Protein AF-A0A4Q7NUH8-F1 (afdb_monomer_lite)

Sequence (207 aa):
MKVSNQCAELSKSKVTFCPATTHILNVGSNTQNDINLNFFRNIILIFVIICFTNCASRNEYGIVRPNKIRFSNKNCEDEKVFEKIDTSVIYLTEYKWPEKNGIHYNGYKFYSDNKVAFFIDIKIDSGDALNPKKAQMGFYSTCSEINNIQIAYHHVQSGIFKSKKEFEIISDTLIVKTLKSPQASYGIEKYYKRKLTTNELIYKPDW

Foldseek 3Di:
DDDDDDDDDDDDDDDDDDDDDDDDPPPDPPPVVVVVVVVVVVVVVVVVVVVVVPDFDADPLRATDHDPVPDPDDFDPDPVVVVFADQQKKWWDWDDDPPDPDTFIWIWHDDPRQKIWTQDRFDPPPLCSLASSRTFIWGWDDPDPWTKIWTWDQDPVPGIDIWIWTWDDDPQKIWIWTDDDPVDDTDIDITGIDGDDPSSSVHDHPD

Secondary structure (DSSP, 8-state):
------------------------------HHHHHHHHHHHHHHHHHHHHHHTT--EE-TTS-EE--GGG--PPP---THHHHH--TTEEEEEEE--TTSSS-EEEEEEE-STTEEEEEEEE-TTSTTTT-GGGSEEEEEE-SSSS-EEEEEEEETTTEEEEEEEEEEEETTEEEEEEPPBTTB--EEEEEEEEEPPHHHHS-----

Organism: NCBI:txid323412

Structure (mmCIF, N/CA/C/O backbone):
data_AF-A0A4Q7NUH8-F1
#
_entry.id   AF-A0A4Q7NUH8-F1
#
loop_
_atom_site.group_PDB
_atom_site.id
_atom_site.type_symbol
_atom_site.label_atom_id
_atom_site.label_alt_id
_atom_site.label_comp_id
_atom_site.label_asym_id
_atom_site.label_entity_id
_atom_site.label_seq_id
_atom_site.pdbx_PDB_ins_code
_atom_site.Cartn_x
_atom_site.Cartn_y
_atom_site.Cartn_z
_atom_site.occupancy
_atom_site.B_iso_or_equiv
_atom_site.auth_seq_id
_atom_site.auth_comp_id
_atom_site.auth_asym_id
_atom_site.auth_atom_id
_atom_site.pdbx_PDB_model_num
ATOM 1 N N . MET A 1 1 ? 56.912 -51.010 63.871 1.00 42.41 1 MET A N 1
ATOM 2 C CA . MET A 1 1 ? 57.136 -52.383 63.366 1.00 42.41 1 MET A CA 1
ATOM 3 C C . MET A 1 1 ? 58.524 -52.418 62.740 1.00 42.41 1 MET A C 1
ATOM 5 O O . MET A 1 1 ? 58.773 -51.604 61.863 1.00 42.41 1 MET A O 1
ATOM 9 N N . LYS A 1 2 ? 59.455 -53.246 63.237 1.00 34.62 2 LYS A N 1
ATOM 10 C CA . LYS A 1 2 ? 60.775 -53.420 62.599 1.00 34.62 2 LYS A CA 1
ATOM 11 C C . LYS A 1 2 ? 60.609 -54.357 61.403 1.00 34.62 2 LYS A C 1
ATOM 13 O O . LYS A 1 2 ? 60.154 -55.477 61.600 1.00 34.62 2 LYS A O 1
ATOM 18 N N . VAL A 1 3 ? 61.037 -53.931 60.219 1.00 38.31 3 VAL A N 1
ATOM 19 C CA . VAL A 1 3 ? 61.402 -54.841 59.128 1.00 38.31 3 VAL A CA 1
ATOM 20 C C . VAL A 1 3 ? 62.811 -54.461 58.694 1.00 38.31 3 VAL A C 1
ATOM 22 O O . VAL A 1 3 ? 63.107 -53.293 58.460 1.00 38.31 3 VAL A O 1
ATOM 25 N N . SER A 1 4 ? 63.684 -55.458 58.712 1.00 33.78 4 SER A N 1
ATOM 26 C CA . SER A 1 4 ? 65.093 -55.379 58.341 1.00 33.78 4 SER A CA 1
ATOM 27 C C . SER A 1 4 ? 65.274 -55.907 56.916 1.00 33.78 4 SER A C 1
ATOM 29 O O . SER A 1 4 ? 64.392 -56.602 56.414 1.00 33.78 4 SER A O 1
ATOM 31 N N . ASN A 1 5 ? 66.473 -55.671 56.375 1.00 37.72 5 ASN A N 1
ATOM 32 C CA . ASN A 1 5 ? 67.163 -56.385 55.291 1.00 37.72 5 ASN A CA 1
ATOM 33 C C . ASN A 1 5 ? 67.294 -55.590 53.985 1.00 37.72 5 ASN A C 1
ATOM 35 O O . ASN A 1 5 ? 66.338 -54.977 53.532 1.00 37.72 5 ASN A O 1
ATOM 39 N N . GLN A 1 6 ? 68.445 -55.601 53.309 1.00 35.72 6 GLN A N 1
ATOM 40 C CA . GLN A 1 6 ? 69.812 -56.010 53.694 1.00 35.72 6 GLN A CA 1
ATOM 41 C C . GLN A 1 6 ? 70.759 -55.369 52.665 1.00 35.72 6 GLN A C 1
ATOM 43 O O . GLN A 1 6 ? 70.393 -55.250 51.496 1.00 35.72 6 GLN A O 1
ATOM 48 N N . CYS A 1 7 ? 71.961 -54.955 53.064 1.00 37.53 7 CYS A N 1
ATOM 49 C CA . CYS A 1 7 ? 72.942 -54.430 52.113 1.00 37.53 7 CYS A CA 1
ATOM 50 C C . CYS A 1 7 ? 73.530 -55.563 51.261 1.00 37.53 7 CYS A C 1
ATOM 52 O O . CYS A 1 7 ? 73.900 -56.605 51.800 1.00 37.53 7 CYS A O 1
ATOM 54 N N . ALA A 1 8 ? 73.706 -55.324 49.961 1.00 36.66 8 ALA A N 1
ATOM 55 C CA . ALA A 1 8 ? 74.666 -56.073 49.158 1.00 36.66 8 ALA A CA 1
ATOM 56 C C . ALA A 1 8 ? 76.005 -55.321 49.191 1.00 36.66 8 ALA A C 1
ATOM 58 O O . ALA A 1 8 ? 76.132 -54.252 48.594 1.00 36.66 8 ALA A O 1
ATOM 59 N N . GLU A 1 9 ? 76.995 -55.851 49.909 1.00 34.56 9 GLU A N 1
ATOM 60 C CA . GLU A 1 9 ? 78.369 -55.350 49.841 1.00 34.56 9 GLU A CA 1
ATOM 61 C C . GLU A 1 9 ? 79.135 -56.030 48.702 1.00 34.56 9 GLU A C 1
ATOM 63 O O . GLU A 1 9 ? 79.195 -57.257 48.638 1.00 34.56 9 GLU A O 1
ATOM 68 N N . LEU A 1 10 ? 79.820 -55.239 47.872 1.00 36.06 10 LEU A N 1
ATOM 69 C CA . LEU A 1 10 ? 80.955 -55.710 47.078 1.00 36.06 10 LEU A CA 1
ATOM 70 C C . LEU A 1 10 ? 82.133 -54.730 47.197 1.00 36.06 10 LEU A C 1
ATOM 72 O O . LEU A 1 10 ? 82.227 -53.727 46.502 1.00 36.06 10 LEU A O 1
ATOM 76 N N . SER A 1 11 ? 83.029 -55.077 48.123 1.00 34.81 11 SER A N 1
ATOM 77 C CA . SER A 1 11 ? 84.451 -54.709 48.220 1.00 34.81 11 SER A CA 1
ATOM 78 C C . SER A 1 11 ? 84.910 -53.245 48.043 1.00 34.81 11 SER A C 1
ATOM 80 O O . SER A 1 11 ? 85.045 -52.734 46.937 1.00 34.81 11 SER A O 1
ATOM 82 N N . LYS A 1 12 ? 85.459 -52.710 49.145 1.00 41.53 12 LYS A N 1
ATOM 83 C CA . LYS A 1 12 ? 86.691 -51.888 49.194 1.00 41.53 12 LYS A CA 1
ATOM 84 C C . LYS A 1 12 ? 86.722 -50.582 48.365 1.00 41.53 12 LYS A C 1
ATOM 86 O O . LYS A 1 12 ? 87.504 -50.459 47.428 1.00 41.53 12 LYS A O 1
ATOM 91 N N . SER A 1 13 ? 86.124 -49.506 48.884 1.00 37.25 13 SER A N 1
ATOM 92 C CA . SER A 1 13 ? 86.895 -48.483 49.633 1.00 37.25 13 SER A CA 1
ATOM 93 C C . SER A 1 13 ? 86.071 -47.240 50.021 1.00 37.25 13 SER A C 1
ATOM 95 O O . SER A 1 13 ? 85.208 -46.799 49.281 1.00 37.25 13 SER A O 1
ATOM 97 N N . LYS A 1 14 ? 86.404 -46.681 51.195 1.00 37.66 14 LYS A N 1
ATOM 98 C CA . LYS A 1 14 ? 86.192 -45.296 51.673 1.00 37.66 14 LYS A CA 1
ATOM 99 C C . LYS A 1 14 ? 84.831 -44.583 51.457 1.00 37.66 14 LYS A C 1
ATOM 101 O O . LYS A 1 14 ? 84.550 -44.043 50.400 1.00 37.66 14 LYS A O 1
ATOM 106 N N . VAL A 1 15 ? 84.209 -44.323 52.617 1.00 33.84 15 VAL A N 1
ATOM 107 C CA . VAL A 1 15 ? 83.296 -43.210 52.971 1.00 33.84 15 VAL A CA 1
ATOM 108 C C . VAL A 1 15 ? 81.820 -43.352 52.578 1.00 33.84 15 VAL A C 1
ATOM 110 O O . VAL A 1 15 ? 81.437 -43.308 51.416 1.00 33.84 15 VAL A O 1
ATOM 113 N N . THR A 1 16 ? 80.980 -43.383 53.615 1.00 39.47 16 THR A N 1
ATOM 114 C CA . THR A 1 16 ? 79.527 -43.198 53.546 1.00 39.47 16 THR A CA 1
ATOM 115 C C . THR A 1 16 ? 79.178 -41.731 53.792 1.00 39.47 16 THR A C 1
ATOM 117 O O . THR A 1 16 ? 79.508 -41.210 54.854 1.00 39.47 16 THR A O 1
ATOM 120 N N . PHE A 1 17 ? 78.442 -41.098 52.875 1.00 32.97 17 PHE A N 1
ATOM 121 C CA . PHE A 1 17 ? 77.625 -39.907 53.148 1.00 32.97 17 PHE A CA 1
ATOM 122 C C . PHE A 1 17 ? 76.379 -39.912 52.241 1.00 32.97 17 PHE A C 1
ATOM 124 O O . PHE A 1 17 ? 76.488 -39.913 51.019 1.00 32.97 17 PHE A O 1
ATOM 131 N N . CYS A 1 18 ? 75.195 -39.909 52.856 1.00 36.59 18 CYS A N 1
ATOM 132 C CA . CYS A 1 18 ? 73.926 -39.443 52.265 1.00 36.59 18 CYS A CA 1
ATOM 133 C C . CYS A 1 18 ? 73.877 -37.891 52.389 1.00 36.59 18 CYS A C 1
ATOM 135 O O . CYS A 1 18 ? 74.718 -37.370 53.128 1.00 36.59 18 CYS A O 1
ATOM 137 N N . PRO A 1 19 ? 72.942 -37.110 51.787 1.00 45.09 19 PRO A N 1
ATOM 138 C CA . PRO A 1 19 ? 71.597 -37.430 51.270 1.00 45.09 19 PRO A CA 1
ATOM 139 C C . PRO A 1 19 ? 71.473 -37.039 49.759 1.00 45.09 19 PRO A C 1
ATOM 141 O O . PRO A 1 19 ? 72.485 -37.095 49.075 1.00 45.09 19 PRO A O 1
ATOM 144 N N . ALA A 1 20 ? 70.342 -36.711 49.106 1.00 34.84 20 ALA A N 1
ATOM 145 C CA . ALA A 1 20 ? 68.969 -36.415 49.538 1.00 34.84 20 ALA A CA 1
ATOM 146 C C . ALA A 1 20 ? 67.904 -36.700 48.451 1.00 34.84 20 ALA A C 1
ATOM 148 O O . ALA A 1 20 ? 68.218 -37.014 47.307 1.00 34.84 20 ALA A O 1
ATOM 149 N N . THR A 1 21 ? 66.631 -36.559 48.830 1.00 47.69 21 THR A N 1
ATOM 150 C CA . THR A 1 21 ? 65.433 -36.711 47.991 1.00 47.69 21 THR A CA 1
ATOM 151 C C . THR A 1 21 ? 65.129 -35.460 47.157 1.00 47.69 21 THR A C 1
ATOM 153 O O . THR A 1 21 ? 65.018 -34.366 47.708 1.00 47.69 21 THR A O 1
ATOM 156 N N . THR A 1 22 ? 64.826 -35.630 45.869 1.00 38.25 22 THR A N 1
ATOM 157 C CA . THR A 1 22 ? 64.088 -34.641 45.059 1.00 38.25 22 THR A CA 1
ATOM 158 C C . THR A 1 22 ? 62.956 -35.333 44.305 1.00 38.25 22 THR A C 1
ATOM 160 O O . THR A 1 22 ? 63.147 -35.912 43.239 1.00 38.25 22 THR A O 1
ATOM 163 N N . HIS A 1 23 ? 61.741 -35.262 44.854 1.00 39.31 23 HIS A N 1
ATOM 164 C CA . HIS A 1 23 ? 60.540 -35.623 44.105 1.00 39.31 23 HIS A CA 1
ATOM 165 C C . HIS A 1 23 ? 60.209 -34.491 43.129 1.00 39.31 23 HIS A C 1
ATOM 167 O O . HIS A 1 23 ? 59.714 -33.440 43.533 1.00 39.31 23 HIS A O 1
ATOM 173 N N . ILE A 1 24 ? 60.473 -34.709 41.841 1.00 42.59 24 ILE A N 1
ATOM 174 C CA . ILE A 1 24 ? 59.992 -33.822 40.781 1.00 42.59 24 ILE A CA 1
ATOM 175 C C . ILE A 1 24 ? 58.474 -34.005 40.687 1.00 42.59 24 ILE A C 1
ATOM 177 O O . ILE A 1 24 ? 57.989 -35.038 40.223 1.00 42.59 24 ILE A O 1
ATOM 181 N N . LEU A 1 25 ? 57.719 -33.004 41.143 1.00 36.47 25 LEU A N 1
ATOM 182 C CA . LEU A 1 25 ? 56.275 -32.942 40.935 1.00 36.47 25 LEU A CA 1
ATOM 183 C C . LEU A 1 25 ? 56.002 -32.722 39.445 1.00 36.47 25 LEU A C 1
ATOM 185 O O . LEU A 1 25 ? 56.176 -31.622 38.923 1.00 36.47 25 LEU A O 1
ATOM 189 N N . ASN A 1 26 ? 55.565 -33.779 38.763 1.00 39.62 26 ASN A N 1
ATOM 190 C CA . ASN A 1 26 ? 55.127 -33.709 37.375 1.00 39.62 26 ASN A CA 1
ATOM 191 C C . ASN A 1 26 ? 53.745 -33.034 37.303 1.00 39.62 26 ASN A C 1
ATOM 193 O O . ASN A 1 26 ? 52.709 -33.699 37.361 1.00 39.62 26 ASN A O 1
ATOM 197 N N . VAL A 1 27 ? 53.726 -31.700 37.239 1.00 43.44 27 VAL A N 1
ATOM 198 C CA . VAL A 1 27 ? 52.495 -30.912 37.085 1.00 43.44 27 VAL A CA 1
ATOM 199 C C . VAL A 1 27 ? 52.023 -31.018 35.634 1.00 43.44 27 VAL A C 1
ATOM 201 O O . VAL A 1 27 ? 52.526 -30.326 34.752 1.00 43.44 27 VAL A O 1
ATOM 204 N N . GLY A 1 28 ? 51.054 -31.902 35.385 1.00 44.91 28 GLY A N 1
ATOM 205 C CA . GLY A 1 28 ? 50.469 -32.106 34.059 1.00 44.91 28 GLY A CA 1
ATOM 206 C C . GLY A 1 28 ? 49.777 -30.844 33.532 1.00 44.91 28 GLY A C 1
ATOM 207 O O . GLY A 1 28 ? 48.737 -30.437 34.045 1.00 44.91 28 GLY A O 1
ATOM 208 N N . SER A 1 29 ? 50.331 -30.247 32.479 1.00 51.25 29 SER A N 1
ATOM 209 C CA . SER A 1 29 ? 49.950 -28.933 31.942 1.00 51.25 29 SER A CA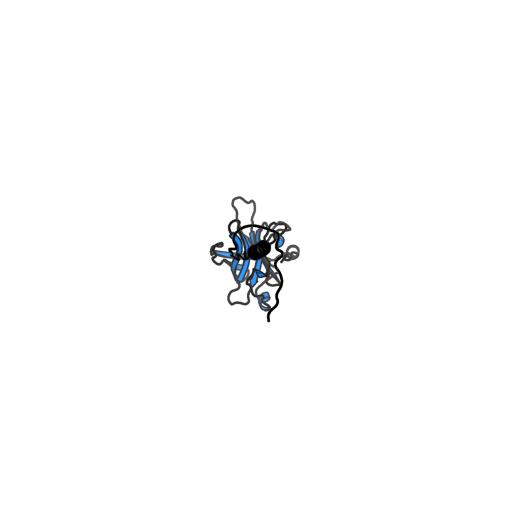 1
ATOM 210 C C . SER A 1 29 ? 48.927 -28.969 30.790 1.00 51.25 29 SER A C 1
ATOM 212 O O . SER A 1 29 ? 48.875 -28.044 29.982 1.00 51.25 29 SER A O 1
ATOM 214 N N . ASN A 1 30 ? 48.085 -30.007 30.703 1.00 52.62 30 ASN A N 1
ATOM 215 C CA . ASN A 1 30 ? 47.181 -30.200 29.554 1.00 52.62 30 ASN A CA 1
ATOM 216 C C . ASN A 1 30 ? 45.767 -29.602 29.704 1.00 52.62 30 ASN A C 1
ATOM 218 O O . ASN A 1 30 ? 45.124 -29.320 28.697 1.00 52.62 30 ASN A O 1
ATOM 222 N N . THR A 1 31 ? 45.265 -29.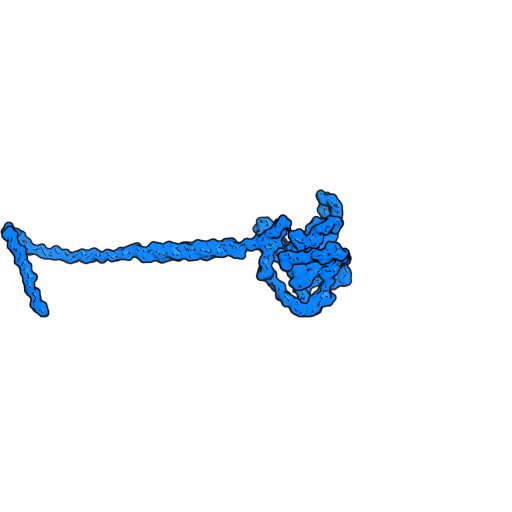347 30.916 1.00 49.78 31 THR A N 1
ATOM 223 C CA . THR A 1 31 ? 43.856 -28.939 31.117 1.00 49.78 31 THR A CA 1
ATOM 224 C C . THR A 1 31 ? 43.530 -27.499 30.698 1.00 49.78 31 THR A C 1
ATOM 226 O O . THR A 1 31 ? 42.379 -27.205 30.382 1.00 49.78 31 THR A O 1
ATOM 229 N N . GLN A 1 32 ? 44.515 -26.596 30.645 1.00 49.34 32 GLN A N 1
ATOM 230 C CA . GLN A 1 32 ? 44.277 -25.179 30.325 1.00 49.34 32 GLN A CA 1
ATOM 231 C C . GLN A 1 32 ? 43.994 -24.931 28.828 1.00 49.34 32 GLN A C 1
ATOM 233 O O . GLN A 1 32 ? 43.296 -23.976 28.474 1.00 49.34 32 GLN A O 1
ATOM 238 N N . ASN A 1 33 ? 44.516 -25.786 27.943 1.00 52.19 33 ASN A N 1
ATOM 239 C CA . ASN A 1 33 ? 44.378 -25.624 26.493 1.00 52.19 33 ASN A CA 1
ATOM 240 C C . ASN A 1 33 ? 43.007 -26.104 25.991 1.00 52.19 33 ASN A C 1
ATOM 242 O O . ASN A 1 33 ? 42.365 -25.404 25.205 1.00 52.19 33 ASN A O 1
ATOM 246 N N . ASP A 1 34 ? 42.509 -27.232 26.505 1.00 53.66 34 ASP A N 1
ATOM 247 C CA . ASP A 1 34 ? 41.222 -27.805 26.087 1.00 53.66 34 ASP A CA 1
ATOM 248 C C . ASP A 1 34 ? 40.018 -26.940 26.489 1.00 53.66 34 ASP A C 1
ATOM 250 O O . ASP A 1 34 ? 39.044 -26.834 25.738 1.00 53.66 34 ASP A O 1
ATOM 254 N N . ILE A 1 35 ? 40.082 -26.273 27.648 1.00 57.12 35 ILE A N 1
ATOM 255 C CA . ILE A 1 35 ? 39.030 -25.347 28.097 1.00 57.12 35 ILE A CA 1
ATOM 256 C C . ILE A 1 35 ? 38.950 -24.142 27.149 1.00 57.12 35 ILE A C 1
ATOM 258 O O . ILE A 1 35 ? 37.860 -23.792 26.692 1.00 57.12 35 ILE A O 1
ATOM 262 N N . ASN A 1 36 ? 40.098 -23.554 26.790 1.00 59.03 36 ASN A N 1
ATOM 263 C CA . ASN A 1 36 ? 40.155 -22.449 25.833 1.00 59.03 36 ASN A CA 1
ATOM 264 C C . ASN A 1 36 ? 39.627 -22.866 24.454 1.00 59.03 36 ASN A C 1
ATOM 266 O O . ASN A 1 36 ? 38.780 -22.172 23.892 1.00 59.03 36 ASN A O 1
ATOM 270 N N . LEU A 1 37 ? 40.067 -24.010 23.917 1.00 60.25 37 LEU A N 1
ATOM 271 C CA . LEU A 1 37 ? 39.665 -24.448 22.578 1.00 60.25 37 LEU A CA 1
ATOM 272 C C . LEU A 1 37 ? 38.146 -24.676 22.474 1.00 60.25 37 LEU A C 1
ATOM 274 O O . LEU A 1 37 ? 37.516 -24.252 21.504 1.00 60.25 37 LEU A O 1
ATOM 278 N N . ASN A 1 38 ? 37.536 -25.286 23.497 1.00 64.81 38 ASN A N 1
ATOM 279 C CA . ASN A 1 38 ? 36.085 -25.481 23.551 1.00 64.81 38 ASN A CA 1
ATOM 280 C C . ASN A 1 38 ? 35.320 -24.159 23.745 1.00 64.81 38 ASN A C 1
ATOM 282 O O . ASN A 1 38 ? 34.274 -23.968 23.124 1.00 64.81 38 ASN A O 1
ATOM 286 N N . PHE A 1 39 ? 35.847 -23.224 24.543 1.00 70.62 39 PHE A N 1
ATOM 287 C CA . PHE A 1 39 ? 35.257 -21.893 24.725 1.00 70.62 39 PHE A CA 1
ATOM 288 C C . PHE A 1 39 ? 35.262 -21.083 23.418 1.00 70.62 39 PHE A C 1
ATOM 290 O O . PHE A 1 39 ? 34.211 -20.595 22.996 1.00 70.62 39 PHE A O 1
ATOM 297 N N . PHE A 1 40 ? 36.396 -21.032 22.708 1.00 70.75 40 PHE A N 1
ATOM 298 C CA . PHE A 1 40 ? 36.488 -20.392 21.391 1.00 70.75 40 PHE A CA 1
ATOM 299 C C . PHE A 1 40 ? 35.590 -21.069 20.349 1.00 70.75 40 PHE A C 1
ATOM 301 O O . PHE A 1 40 ? 34.891 -20.373 19.613 1.00 70.75 40 PHE A O 1
ATOM 308 N N . ARG A 1 41 ? 35.527 -22.410 20.314 1.00 73.06 41 ARG A N 1
ATOM 309 C CA . ARG A 1 41 ? 34.620 -23.143 19.410 1.00 73.06 41 ARG A CA 1
ATOM 310 C C . ARG A 1 41 ? 33.153 -22.779 19.654 1.00 73.06 41 ARG A C 1
ATOM 312 O O . ARG A 1 41 ? 32.413 -22.568 18.696 1.00 73.06 41 ARG A O 1
ATOM 319 N N . ASN A 1 42 ? 32.742 -22.670 20.917 1.00 74.06 42 ASN A N 1
ATOM 320 C CA . ASN A 1 42 ? 31.374 -22.299 21.278 1.00 74.06 42 ASN A CA 1
ATOM 321 C C . ASN A 1 42 ? 31.062 -20.832 20.933 1.00 74.06 42 ASN A C 1
ATOM 323 O O . ASN A 1 42 ? 29.982 -20.556 20.415 1.00 74.06 42 ASN A O 1
ATOM 327 N N . ILE A 1 43 ? 32.009 -19.905 21.130 1.00 77.62 43 ILE A N 1
ATOM 328 C CA . ILE A 1 43 ? 31.865 -18.506 20.688 1.00 77.62 43 ILE A CA 1
ATOM 329 C C . ILE A 1 43 ? 31.715 -18.425 19.166 1.00 77.62 43 ILE A C 1
ATOM 331 O O . ILE A 1 43 ? 30.807 -17.750 18.687 1.00 77.62 43 ILE A O 1
ATOM 335 N N . ILE A 1 44 ? 32.553 -19.137 18.403 1.00 79.94 44 ILE A N 1
ATOM 336 C CA . ILE A 1 44 ? 32.477 -19.164 16.935 1.00 79.94 44 ILE A CA 1
ATOM 337 C C . ILE A 1 44 ? 31.126 -19.729 16.477 1.00 79.94 44 ILE A C 1
ATOM 339 O O . ILE A 1 44 ? 30.487 -19.130 15.618 1.00 79.94 44 ILE A O 1
ATOM 343 N N . LEU A 1 45 ? 30.642 -20.819 17.084 1.00 77.62 45 LEU A N 1
ATOM 344 C CA . LEU A 1 45 ? 29.314 -21.374 16.791 1.00 77.62 45 LEU A CA 1
ATOM 345 C C . LEU A 1 45 ? 28.187 -20.367 17.063 1.00 77.62 45 LEU A C 1
ATOM 347 O O . LEU A 1 45 ? 27.316 -20.192 16.213 1.00 77.62 45 LEU A O 1
ATOM 351 N N . ILE A 1 46 ? 28.223 -19.661 18.197 1.00 77.81 46 ILE A N 1
ATOM 352 C CA . ILE A 1 46 ? 27.251 -18.603 18.517 1.00 77.81 46 ILE A CA 1
ATOM 353 C C . ILE A 1 46 ? 27.324 -17.469 17.484 1.00 77.81 46 ILE A C 1
ATOM 355 O O . ILE A 1 46 ? 26.288 -17.029 16.990 1.00 77.81 46 ILE A O 1
ATOM 359 N N . PHE A 1 47 ? 28.527 -17.032 17.101 1.00 71.44 47 PHE A N 1
ATOM 360 C CA . PHE A 1 47 ? 28.719 -15.971 16.109 1.00 71.44 47 PHE A CA 1
ATOM 361 C C . PHE A 1 47 ? 2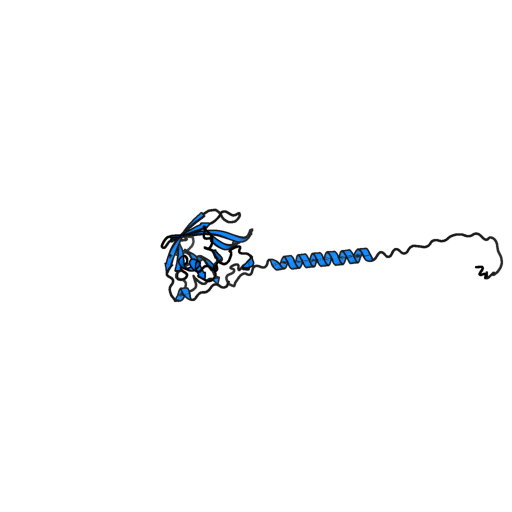8.170 -16.373 14.731 1.00 71.44 47 PHE A C 1
ATOM 363 O O . PHE A 1 47 ? 27.437 -15.609 14.108 1.00 71.44 47 PHE A O 1
ATOM 370 N N . VAL A 1 48 ? 28.442 -17.607 14.295 1.00 69.94 48 VAL A N 1
ATOM 371 C CA . VAL A 1 48 ? 27.929 -18.182 13.041 1.00 69.94 48 VAL A CA 1
ATOM 372 C C . VAL A 1 48 ? 26.397 -18.277 13.055 1.00 69.94 48 VAL A C 1
ATOM 374 O O . VAL A 1 48 ? 25.753 -17.871 12.087 1.00 69.94 48 VAL A O 1
ATOM 377 N N . ILE A 1 49 ? 25.792 -18.731 14.159 1.00 64.75 49 ILE A N 1
ATOM 378 C CA . ILE A 1 49 ? 24.327 -18.766 14.321 1.00 64.75 49 ILE A CA 1
ATOM 379 C C . ILE A 1 49 ? 23.738 -17.346 14.246 1.00 64.75 49 ILE A C 1
ATOM 381 O O . ILE A 1 49 ? 22.762 -17.121 13.527 1.00 64.75 49 ILE A O 1
ATOM 385 N N . ILE A 1 50 ? 24.351 -16.366 14.918 1.00 62.41 50 ILE A N 1
ATOM 386 C CA . ILE A 1 50 ? 23.918 -14.960 14.873 1.00 62.41 50 ILE A CA 1
ATOM 387 C C . ILE A 1 50 ? 23.993 -14.407 13.439 1.00 62.41 50 ILE A C 1
ATOM 389 O O . ILE A 1 50 ? 23.033 -13.775 12.990 1.00 62.41 50 ILE A O 1
ATOM 393 N N . CYS A 1 51 ? 25.059 -14.699 12.685 1.00 57.56 51 CYS A N 1
ATOM 394 C CA . CYS A 1 51 ? 25.203 -14.267 11.291 1.00 57.56 51 CYS A CA 1
ATOM 395 C C . CYS A 1 51 ? 24.072 -14.771 10.374 1.00 57.56 51 CYS A C 1
ATOM 397 O O . CYS A 1 51 ? 23.591 -14.005 9.538 1.00 57.56 51 CYS A O 1
ATOM 399 N N . PHE A 1 52 ? 23.599 -16.011 10.540 1.00 54.28 52 PHE A N 1
ATOM 400 C CA . PHE A 1 52 ? 22.547 -16.572 9.677 1.00 54.28 52 PHE A CA 1
ATOM 401 C C . PHE A 1 52 ? 21.117 -16.110 10.017 1.00 54.28 52 PHE A C 1
ATOM 403 O O . PHE A 1 52 ? 20.240 -16.138 9.154 1.00 54.28 52 PHE A O 1
ATOM 410 N N . THR A 1 53 ? 20.852 -15.620 11.233 1.00 54.47 53 THR A N 1
ATOM 411 C CA . THR A 1 53 ? 19.485 -15.209 11.645 1.00 54.47 53 THR A CA 1
ATOM 412 C C . THR A 1 53 ? 18.988 -13.883 11.047 1.00 54.47 53 THR A C 1
ATOM 414 O O . THR A 1 53 ? 17.821 -13.522 11.226 1.00 54.47 53 THR A O 1
ATOM 417 N N . ASN A 1 54 ? 19.831 -13.153 10.307 1.00 51.31 54 ASN A N 1
ATOM 418 C CA . ASN A 1 54 ? 19.480 -11.855 9.715 1.00 51.31 54 ASN A CA 1
ATOM 419 C C . ASN A 1 54 ? 19.216 -11.860 8.200 1.00 51.31 54 ASN A C 1
ATOM 421 O O . ASN A 1 54 ? 18.977 -10.795 7.624 1.00 51.31 54 ASN A O 1
ATOM 425 N N . CYS A 1 55 ? 19.167 -13.032 7.563 1.00 59.88 55 CYS A N 1
ATOM 426 C CA . CYS A 1 55 ? 18.756 -13.170 6.167 1.00 59.88 55 CYS A CA 1
ATOM 427 C C . CYS A 1 55 ? 17.268 -12.822 5.983 1.00 59.88 55 CYS A C 1
ATOM 429 O O . CYS A 1 55 ? 16.384 -13.663 6.131 1.00 59.88 55 CYS A O 1
ATOM 431 N N . ALA A 1 56 ? 16.979 -11.574 5.617 1.00 64.06 56 ALA A N 1
ATOM 432 C CA . ALA A 1 56 ? 15.709 -11.242 4.988 1.00 64.06 56 ALA A CA 1
ATOM 433 C C . ALA A 1 56 ? 15.756 -11.674 3.520 1.00 64.06 56 ALA A C 1
ATOM 435 O O . ALA A 1 56 ? 16.669 -11.289 2.786 1.00 64.06 56 ALA A O 1
ATOM 436 N N . SER A 1 57 ? 14.771 -12.457 3.089 1.00 77.50 57 SER A N 1
ATOM 437 C CA . SER A 1 57 ? 14.661 -12.872 1.697 1.00 77.50 57 SER A CA 1
ATOM 438 C C . SER A 1 57 ? 14.312 -11.684 0.796 1.00 77.50 57 SER A C 1
ATOM 440 O O . SER A 1 57 ? 13.641 -10.727 1.196 1.00 77.50 57 SER A O 1
ATOM 442 N N . ARG A 1 58 ? 14.772 -11.758 -0.452 1.00 84.38 58 ARG A N 1
ATOM 443 C CA . ARG A 1 58 ? 14.212 -10.994 -1.569 1.00 84.38 58 ARG A CA 1
ATOM 444 C C . ARG A 1 58 ? 13.418 -11.953 -2.442 1.00 84.38 58 ARG A C 1
ATOM 446 O O . ARG A 1 58 ? 13.781 -13.124 -2.534 1.00 84.38 58 ARG A O 1
ATOM 453 N N . ASN A 1 59 ? 12.352 -11.463 -3.059 1.00 88.88 59 ASN A N 1
ATOM 454 C CA . ASN A 1 59 ? 11.638 -12.214 -4.088 1.00 88.88 59 ASN A CA 1
ATOM 455 C C . ASN A 1 59 ? 12.286 -12.011 -5.472 1.00 88.88 59 ASN A C 1
ATOM 457 O O . ASN A 1 59 ? 13.305 -11.327 -5.600 1.00 88.88 59 ASN A O 1
ATOM 461 N N . GLU A 1 60 ? 11.697 -12.596 -6.515 1.00 89.56 60 GLU A N 1
ATOM 462 C CA . GLU A 1 60 ? 12.217 -12.560 -7.888 1.00 89.56 60 GLU A CA 1
ATOM 463 C C . GLU A 1 60 ? 12.278 -11.146 -8.504 1.00 89.56 60 GLU A C 1
ATOM 465 O O . GLU A 1 60 ? 13.019 -10.923 -9.455 1.00 89.56 60 GLU A O 1
ATOM 470 N N . TYR A 1 61 ? 11.568 -10.172 -7.924 1.00 89.19 61 TYR A N 1
ATOM 471 C CA . TYR A 1 61 ? 11.621 -8.754 -8.306 1.00 89.19 61 TYR A CA 1
ATOM 472 C C . TYR A 1 61 ? 12.627 -7.946 -7.466 1.00 89.19 61 TYR A C 1
ATOM 474 O O . TYR A 1 61 ? 12.640 -6.717 -7.506 1.00 89.19 61 TYR A O 1
ATOM 482 N N . GLY A 1 62 ? 13.448 -8.616 -6.650 1.00 87.19 62 GLY A N 1
ATOM 483 C CA . GLY A 1 62 ? 14.418 -7.984 -5.756 1.00 87.19 62 GLY A CA 1
ATOM 484 C C . GLY A 1 62 ? 13.797 -7.262 -4.554 1.00 87.19 62 GLY A C 1
ATOM 485 O O . GLY A 1 62 ? 14.538 -6.673 -3.758 1.00 87.19 62 GLY A O 1
ATOM 486 N N . ILE A 1 63 ? 12.470 -7.311 -4.383 1.00 89.19 63 ILE A N 1
ATOM 487 C CA . ILE A 1 63 ? 11.774 -6.644 -3.281 1.00 89.19 63 ILE A CA 1
ATOM 488 C C . ILE A 1 63 ? 1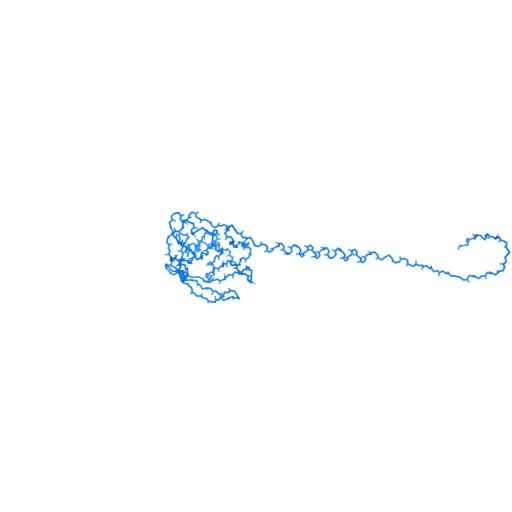1.994 -7.432 -1.993 1.00 89.19 63 ILE A C 1
ATOM 490 O O . ILE A 1 63 ? 11.941 -8.662 -1.971 1.00 89.19 63 ILE A O 1
ATOM 494 N N . VAL A 1 64 ? 12.253 -6.717 -0.900 1.00 86.25 64 VAL A N 1
ATOM 495 C CA . VAL A 1 64 ? 12.514 -7.336 0.400 1.00 86.25 64 VAL A CA 1
ATOM 496 C C . VAL A 1 64 ? 11.229 -7.905 1.003 1.00 86.25 64 VAL A C 1
ATOM 498 O O . VAL A 1 64 ? 10.163 -7.282 0.983 1.00 86.25 64 VAL A O 1
ATOM 501 N N . ARG A 1 65 ? 11.361 -9.102 1.576 1.00 87.56 65 ARG A N 1
ATOM 502 C CA . ARG A 1 65 ? 10.321 -9.838 2.289 1.00 87.56 65 ARG A CA 1
ATOM 503 C C . ARG A 1 65 ? 10.812 -10.172 3.707 1.00 87.56 65 ARG A C 1
ATOM 505 O O . ARG A 1 65 ? 11.359 -11.246 3.944 1.00 87.56 65 ARG A O 1
ATOM 512 N N . PRO A 1 66 ? 10.692 -9.244 4.675 1.00 78.88 66 PRO A N 1
ATOM 513 C CA . PRO A 1 66 ? 11.037 -9.538 6.059 1.00 78.88 66 PRO A CA 1
ATOM 514 C C . PRO A 1 66 ? 9.977 -10.441 6.703 1.00 78.88 66 PRO A C 1
ATOM 516 O O . PRO A 1 66 ? 8.787 -10.323 6.422 1.00 78.88 66 PRO A O 1
ATOM 519 N N . ASN A 1 67 ? 10.404 -11.303 7.626 1.00 73.19 67 ASN A N 1
ATOM 520 C CA . ASN A 1 67 ? 9.501 -12.145 8.414 1.00 73.19 67 ASN A CA 1
ATOM 521 C C . ASN A 1 67 ? 8.479 -11.284 9.198 1.00 73.19 67 ASN A C 1
ATOM 523 O O . ASN A 1 67 ? 8.865 -10.276 9.800 1.00 73.19 67 ASN A O 1
ATOM 527 N N . LYS A 1 68 ? 7.202 -11.708 9.231 1.00 69.00 68 LYS A N 1
ATOM 528 C CA . LYS A 1 68 ? 6.081 -11.040 9.926 1.00 69.00 68 LYS A CA 1
ATOM 529 C C . LYS A 1 68 ? 6.408 -10.660 11.379 1.00 69.00 68 LYS A C 1
ATOM 531 O O . LYS A 1 68 ? 5.991 -9.595 11.823 1.00 69.00 68 LYS A O 1
ATOM 536 N N . ILE A 1 69 ? 7.233 -11.450 12.077 1.00 57.56 69 ILE A N 1
ATOM 537 C CA . ILE A 1 69 ? 7.713 -11.178 13.451 1.00 57.56 69 ILE A CA 1
ATOM 538 C C . ILE A 1 69 ? 8.386 -9.795 13.585 1.00 57.56 69 ILE A C 1
ATOM 540 O O . ILE A 1 69 ? 8.370 -9.191 14.654 1.00 57.56 69 ILE A O 1
ATOM 544 N N . ARG A 1 70 ? 8.958 -9.240 12.504 1.00 62.91 70 ARG A N 1
ATOM 545 C CA . ARG A 1 70 ? 9.580 -7.905 12.532 1.00 62.91 70 ARG A CA 1
ATOM 546 C C . ARG A 1 70 ? 8.562 -6.762 12.627 1.00 62.91 70 ARG A C 1
ATOM 548 O O . ARG A 1 70 ? 8.967 -5.644 12.944 1.00 62.91 70 ARG A O 1
ATOM 555 N N . PHE A 1 71 ? 7.271 -6.983 12.378 1.00 73.06 71 PHE A N 1
ATOM 556 C CA . PHE A 1 71 ? 6.228 -5.955 12.476 1.00 73.06 71 PHE A CA 1
ATOM 557 C C . PHE A 1 71 ? 5.606 -5.930 13.876 1.00 73.06 71 PHE A C 1
ATOM 559 O O . PHE A 1 71 ? 5.356 -6.970 14.469 1.00 73.06 71 PHE A O 1
ATOM 566 N N . SER A 1 72 ? 5.345 -4.732 14.411 1.00 67.31 72 SER A N 1
ATOM 567 C CA . SER A 1 72 ? 4.790 -4.573 15.769 1.00 67.31 72 SER A CA 1
ATOM 568 C C . SER A 1 72 ? 3.291 -4.259 15.770 1.00 67.31 72 SER A C 1
ATOM 570 O O . SER A 1 72 ? 2.792 -3.667 16.725 1.00 67.31 72 SER A O 1
ATOM 572 N N . ASN A 1 73 ? 2.590 -4.575 14.680 1.00 63.12 73 ASN A N 1
ATOM 573 C CA . ASN A 1 73 ? 1.147 -4.395 14.598 1.00 63.12 73 ASN A CA 1
ATOM 574 C C . ASN A 1 73 ? 0.475 -5.597 15.258 1.00 63.12 73 ASN A C 1
ATOM 576 O O . ASN A 1 73 ? 0.650 -6.729 14.811 1.00 63.12 73 ASN A O 1
ATOM 580 N N . LYS A 1 74 ? -0.296 -5.341 16.318 1.00 61.62 74 LYS A N 1
ATOM 581 C CA . LYS A 1 74 ? -1.203 -6.334 16.894 1.00 61.62 74 LYS A CA 1
ATOM 582 C C . LYS A 1 74 ? -2.245 -6.684 15.823 1.00 61.62 74 LYS A C 1
ATOM 584 O O . LYS A 1 74 ? -2.842 -5.766 15.256 1.00 61.62 74 LYS A O 1
ATOM 589 N N . ASN A 1 75 ? -2.430 -7.976 15.527 1.00 60.38 75 ASN A N 1
ATOM 590 C CA . ASN A 1 75 ? -3.540 -8.416 14.677 1.00 60.38 75 ASN A CA 1
ATOM 591 C C . ASN A 1 75 ? -4.849 -7.915 15.311 1.00 60.38 75 ASN A C 1
ATOM 593 O O . ASN A 1 75 ? -5.021 -8.009 16.529 1.00 60.38 75 ASN A O 1
ATOM 597 N N . CYS A 1 76 ? -5.742 -7.381 14.486 1.00 63.03 76 CYS A N 1
ATOM 598 C CA . CYS A 1 76 ? -7.072 -6.968 14.907 1.00 63.03 76 CYS A CA 1
ATOM 599 C C . CYS A 1 76 ? -8.058 -8.068 14.526 1.00 63.03 76 CYS A C 1
ATOM 601 O O . CYS A 1 76 ? -8.291 -8.271 13.340 1.00 63.03 76 CYS A O 1
ATOM 603 N N . GLU A 1 77 ? -8.632 -8.749 15.516 1.00 59.88 77 GLU A N 1
ATOM 604 C CA . GLU A 1 77 ? -9.732 -9.708 15.302 1.00 59.88 77 GLU A CA 1
ATOM 605 C C . GLU A 1 77 ? -11.102 -9.002 15.194 1.00 59.88 77 GLU A C 1
ATOM 607 O O . GLU A 1 77 ? -12.108 -9.643 14.920 1.00 59.88 77 GLU A O 1
ATOM 612 N N . ASP A 1 78 ? -11.142 -7.674 15.368 1.00 53.41 78 ASP A N 1
ATOM 613 C CA . ASP A 1 78 ? -12.344 -6.842 15.248 1.00 53.41 78 ASP A CA 1
ATOM 614 C C . ASP A 1 78 ? -12.910 -6.804 13.816 1.00 53.41 78 ASP A C 1
ATOM 616 O O . ASP A 1 78 ? -12.265 -6.307 12.887 1.00 53.41 78 ASP A O 1
ATOM 620 N N . GLU A 1 79 ? -14.182 -7.178 13.657 1.00 56.69 79 GLU A N 1
ATOM 621 C CA . GLU A 1 79 ? -14.944 -7.028 12.403 1.00 56.69 79 GLU A CA 1
ATOM 622 C C . GLU A 1 79 ? -14.981 -5.568 11.903 1.00 56.69 79 GLU A C 1
ATOM 624 O O . GLU A 1 79 ? -14.989 -5.311 10.697 1.00 56.69 79 GLU A O 1
ATOM 629 N N . LYS A 1 80 ? -14.873 -4.595 12.822 1.00 60.62 80 LYS A N 1
ATOM 630 C CA . LYS A 1 80 ? -14.791 -3.143 12.555 1.00 60.62 80 LYS A CA 1
ATOM 631 C C . LYS A 1 80 ? -13.612 -2.723 11.670 1.00 60.62 80 LYS A C 1
ATOM 633 O O . LYS A 1 80 ? -13.571 -1.597 11.174 1.00 60.62 80 LYS A O 1
ATOM 638 N N . VAL A 1 81 ? -12.629 -3.602 11.457 1.00 61.69 81 VAL A N 1
ATOM 639 C CA . VAL A 1 81 ? -11.566 -3.389 10.464 1.00 61.69 81 VAL A CA 1
ATOM 640 C C . VAL A 1 81 ? -12.159 -3.291 9.050 1.00 61.69 81 VAL A C 1
ATOM 642 O O . VAL A 1 81 ? -11.725 -2.448 8.265 1.00 61.69 81 VAL A O 1
ATOM 645 N N . PHE A 1 82 ? -13.165 -4.114 8.734 1.00 61.25 82 PHE A N 1
ATOM 646 C CA . PHE A 1 82 ? -13.794 -4.169 7.410 1.00 61.25 82 PHE A CA 1
ATOM 647 C C . PHE A 1 82 ? -14.766 -3.009 7.155 1.00 61.25 82 PHE A C 1
ATOM 649 O O . PHE A 1 82 ? -14.931 -2.609 6.008 1.00 61.25 82 PHE A O 1
ATOM 656 N N . GLU A 1 83 ? -15.333 -2.398 8.201 1.00 69.25 83 GLU A N 1
ATOM 657 C CA . GLU A 1 83 ? -16.152 -1.176 8.078 1.00 69.25 83 GLU A CA 1
ATOM 658 C C . GLU A 1 83 ? -15.348 0.019 7.535 1.00 69.25 83 GLU A C 1
ATOM 660 O O . GLU A 1 83 ? -15.892 0.886 6.854 1.00 69.25 83 GLU A O 1
ATOM 665 N N . LYS A 1 84 ? -14.042 0.072 7.836 1.00 76.81 84 LYS A N 1
ATOM 666 C CA . LYS A 1 84 ? -13.147 1.181 7.460 1.00 76.81 84 LYS A CA 1
ATOM 667 C C . LYS A 1 84 ? -12.338 0.924 6.185 1.00 76.81 84 LYS A C 1
ATOM 669 O O . LYS A 1 84 ? -11.776 1.868 5.632 1.00 76.81 84 LYS A O 1
ATOM 674 N N . ILE A 1 85 ? -12.206 -0.332 5.750 1.00 87.50 85 ILE A N 1
ATOM 675 C CA . ILE A 1 85 ? -11.243 -0.743 4.718 1.00 87.50 85 ILE A CA 1
ATOM 676 C C . ILE A 1 85 ? -11.939 -1.458 3.563 1.00 87.50 85 ILE A C 1
ATOM 678 O O . ILE A 1 85 ? -12.332 -2.618 3.653 1.00 87.50 85 ILE A O 1
ATOM 682 N N . ASP A 1 86 ? -11.988 -0.770 2.429 1.00 90.31 86 ASP A N 1
ATOM 683 C CA . ASP A 1 86 ? -12.427 -1.318 1.152 1.00 90.31 86 ASP A CA 1
ATOM 684 C C . ASP A 1 86 ? -11.252 -2.039 0.462 1.00 90.31 86 ASP A C 1
ATOM 686 O O . ASP A 1 86 ? -10.283 -1.412 0.028 1.00 90.31 86 ASP A O 1
ATOM 690 N N . THR A 1 87 ? -11.313 -3.371 0.378 1.00 92.62 87 THR A N 1
ATOM 691 C CA . THR A 1 87 ? -10.289 -4.205 -0.286 1.00 92.62 87 THR A CA 1
ATOM 692 C C . THR A 1 87 ? -10.501 -4.325 -1.802 1.00 92.62 87 THR A C 1
ATOM 694 O O . THR A 1 87 ? -9.661 -4.894 -2.505 1.00 92.62 87 THR A O 1
ATOM 697 N N . SER A 1 88 ? -11.595 -3.761 -2.336 1.00 94.00 88 SER A N 1
ATOM 698 C CA . SER A 1 88 ? -11.915 -3.762 -3.772 1.00 94.00 88 SER A CA 1
ATOM 699 C C . SER A 1 88 ? -11.284 -2.594 -4.547 1.00 94.00 88 SER A C 1
ATOM 701 O O . SER A 1 88 ? -11.483 -2.458 -5.758 1.00 94.00 88 SER A O 1
ATOM 703 N N . VAL A 1 89 ? -10.510 -1.743 -3.866 1.00 95.44 89 VAL A N 1
ATOM 704 C CA . VAL A 1 89 ? -9.935 -0.509 -4.418 1.00 95.44 89 VAL A CA 1
ATOM 705 C C . VAL A 1 89 ? -8.426 -0.401 -4.223 1.00 95.44 89 VAL A C 1
ATOM 707 O O . VAL A 1 89 ? -7.804 -1.115 -3.437 1.00 95.44 89 VAL A O 1
ATOM 710 N N . ILE A 1 90 ? -7.838 0.546 -4.947 1.00 96.50 90 ILE A N 1
ATOM 711 C CA . ILE A 1 90 ? -6.494 1.066 -4.710 1.00 96.50 90 ILE A CA 1
ATOM 712 C C . ILE A 1 90 ? -6.582 2.578 -4.499 1.00 96.50 90 ILE A C 1
ATOM 714 O O . ILE A 1 90 ? -7.369 3.251 -5.161 1.00 96.50 90 ILE A O 1
ATOM 718 N N . TYR A 1 91 ? -5.773 3.119 -3.596 1.00 97.56 91 TYR A N 1
ATOM 719 C CA . TYR A 1 91 ? -5.625 4.560 -3.411 1.00 97.56 91 TYR A CA 1
ATOM 720 C C . TYR A 1 91 ? -4.350 5.015 -4.120 1.00 97.56 91 TYR A C 1
ATOM 722 O O . TYR A 1 91 ? -3.269 4.525 -3.793 1.00 97.56 91 TYR A O 1
ATOM 730 N N . LEU A 1 92 ? -4.467 5.920 -5.094 1.00 96.75 92 LEU A N 1
ATOM 731 C CA . LEU A 1 92 ? -3.382 6.338 -5.991 1.00 96.75 92 LEU A CA 1
ATOM 732 C C . LEU A 1 92 ? -3.044 7.823 -5.831 1.00 96.75 92 LEU A C 1
ATOM 734 O O . LEU A 1 92 ? -3.923 8.649 -5.596 1.00 96.75 92 LEU A O 1
ATOM 738 N N . THR A 1 93 ? -1.777 8.175 -6.021 1.00 96.19 93 THR A N 1
ATOM 739 C CA . THR A 1 93 ? -1.332 9.567 -6.166 1.00 96.19 93 THR A CA 1
ATOM 740 C C . THR A 1 93 ? -0.377 9.678 -7.352 1.00 96.19 93 THR A C 1
ATOM 742 O O . THR A 1 93 ? 0.430 8.770 -7.577 1.00 96.19 93 THR A O 1
ATOM 745 N N . GLU A 1 94 ? -0.498 10.742 -8.149 1.00 92.31 94 GLU A N 1
ATOM 746 C CA . GLU A 1 94 ? 0.383 10.966 -9.301 1.00 92.31 94 GLU A CA 1
ATOM 747 C C . GLU A 1 94 ? 1.814 11.236 -8.839 1.00 92.31 94 GLU A C 1
ATOM 749 O O . GLU A 1 94 ? 2.062 12.053 -7.952 1.00 92.31 94 GLU A O 1
ATOM 754 N N . TYR A 1 95 ? 2.769 10.581 -9.491 1.00 80.94 95 TYR A N 1
ATOM 755 C CA . TYR A 1 95 ? 4.187 10.724 -9.218 1.00 80.94 95 TYR A CA 1
ATOM 756 C C . TYR A 1 95 ? 4.919 11.063 -10.519 1.00 80.94 95 TYR A C 1
ATOM 758 O O . TYR A 1 95 ? 5.126 10.215 -11.383 1.00 80.94 95 TYR A O 1
ATOM 766 N N . LYS A 1 96 ? 5.270 12.342 -10.684 1.00 70.56 96 LYS A N 1
ATOM 767 C CA . LYS A 1 96 ? 5.898 12.865 -11.905 1.00 70.56 96 LYS A CA 1
ATOM 768 C C . LYS A 1 96 ? 7.413 12.901 -11.736 1.00 70.56 96 LYS A C 1
ATOM 770 O O . LYS A 1 96 ? 7.929 13.708 -10.969 1.00 70.56 96 LYS A O 1
ATOM 775 N N . TRP A 1 97 ? 8.115 12.035 -12.465 1.00 69.31 97 TRP A N 1
ATOM 776 C CA . TRP A 1 97 ? 9.568 12.111 -12.632 1.00 69.31 97 TRP A CA 1
ATOM 777 C C . TRP A 1 97 ? 9.900 12.845 -13.935 1.00 69.31 97 TRP A C 1
ATOM 779 O O . TRP A 1 97 ? 9.381 12.434 -14.971 1.00 69.31 97 TRP A O 1
ATOM 789 N N . PRO A 1 98 ? 10.774 13.873 -13.925 1.00 69.50 98 PRO A N 1
ATOM 790 C CA . PRO A 1 98 ? 11.115 14.634 -15.133 1.00 69.50 98 PRO A CA 1
ATOM 791 C C . PRO A 1 98 ? 11.666 13.776 -16.282 1.00 69.50 98 PRO A C 1
ATOM 793 O O . PRO A 1 98 ? 11.468 14.099 -17.446 1.00 69.50 98 PRO A O 1
ATOM 796 N N . GLU A 1 99 ? 12.343 12.677 -15.946 1.00 77.19 99 GLU A N 1
ATOM 797 C CA . GLU A 1 99 ? 13.052 11.803 -16.889 1.00 77.19 99 GLU A CA 1
ATOM 798 C C . GLU A 1 99 ? 12.220 10.595 -17.361 1.00 77.19 99 GLU A C 1
ATOM 800 O O . GLU A 1 99 ? 12.690 9.805 -18.179 1.00 77.19 99 GLU A O 1
ATOM 805 N N . LYS A 1 100 ? 10.995 10.405 -16.844 1.00 71.31 100 LYS A N 1
ATOM 806 C CA . LYS A 1 100 ? 10.167 9.229 -17.157 1.00 71.31 100 LYS A CA 1
ATOM 807 C C . LYS A 1 100 ? 8.978 9.586 -18.037 1.00 71.31 100 LYS A C 1
ATOM 809 O O . LYS A 1 100 ? 8.100 10.350 -17.652 1.00 71.31 100 LYS A O 1
ATOM 814 N N . ASN A 1 101 ? 8.913 8.948 -19.203 1.00 78.12 101 ASN A N 1
ATOM 815 C CA . ASN A 1 101 ? 7.794 9.099 -20.128 1.00 78.12 101 ASN A CA 1
ATOM 816 C C . ASN A 1 101 ? 6.516 8.440 -19.587 1.00 78.12 101 ASN A C 1
ATOM 818 O O . ASN A 1 101 ? 6.489 7.226 -19.355 1.00 78.12 101 ASN A O 1
ATOM 822 N N . GLY A 1 102 ? 5.436 9.219 -19.513 1.00 82.94 102 GLY A N 1
ATOM 823 C CA . GLY A 1 102 ? 4.104 8.789 -19.076 1.00 82.94 102 GLY A CA 1
ATOM 824 C C . GLY A 1 102 ? 3.794 9.150 -17.621 1.00 82.94 102 GLY A C 1
ATOM 825 O O . GLY A 1 102 ? 4.665 9.579 -16.870 1.00 82.94 102 GLY A O 1
ATOM 826 N N . ILE A 1 103 ? 2.534 8.982 -17.219 1.00 85.50 103 ILE A N 1
ATOM 827 C CA . ILE A 1 103 ? 2.116 9.210 -15.832 1.00 85.50 103 ILE A CA 1
ATOM 828 C C . ILE A 1 103 ? 2.433 7.950 -15.021 1.00 85.50 103 ILE A C 1
ATOM 830 O O . ILE A 1 103 ? 2.005 6.850 -15.373 1.00 85.50 103 I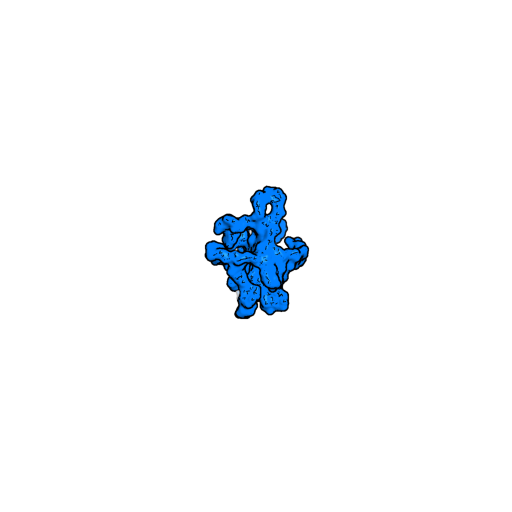LE A O 1
ATOM 834 N N . HIS A 1 104 ? 3.197 8.117 -13.945 1.00 91.38 104 HIS A N 1
ATOM 835 C CA . HIS A 1 104 ? 3.443 7.080 -12.948 1.00 91.38 104 HIS A CA 1
ATOM 836 C C . HIS A 1 104 ? 2.662 7.398 -11.673 1.00 91.38 104 HIS A C 1
ATOM 838 O O . HIS A 1 104 ? 2.323 8.553 -11.402 1.00 91.38 104 HIS A O 1
ATOM 844 N N . TYR A 1 105 ? 2.396 6.370 -10.873 1.00 93.94 105 TYR A N 1
ATOM 845 C CA . TYR A 1 105 ? 1.661 6.491 -9.622 1.00 93.94 105 TYR A CA 1
ATOM 846 C C . TYR A 1 105 ? 2.395 5.796 -8.479 1.00 93.94 105 TYR A C 1
ATOM 848 O O . TYR A 1 105 ? 3.026 4.754 -8.663 1.00 93.94 105 TYR A O 1
ATOM 856 N N . ASN A 1 106 ? 2.231 6.337 -7.275 1.00 95.38 106 ASN A N 1
ATOM 857 C CA . ASN A 1 106 ? 2.411 5.576 -6.041 1.00 95.38 106 ASN A CA 1
ATOM 858 C C . ASN A 1 106 ? 1.023 5.195 -5.514 1.00 95.38 106 ASN A C 1
ATOM 860 O O . ASN A 1 106 ? 0.055 5.929 -5.739 1.00 95.38 106 ASN A O 1
ATOM 864 N N . GLY A 1 107 ? 0.896 4.083 -4.789 1.00 96.38 107 GLY A N 1
ATOM 865 C CA . GLY A 1 107 ? -0.415 3.701 -4.272 1.00 96.38 107 GLY A CA 1
ATOM 866 C C . GLY A 1 107 ? -0.454 2.627 -3.200 1.00 96.38 107 GLY A C 1
ATOM 867 O O . GLY A 1 107 ? 0.423 1.772 -3.115 1.00 96.38 107 GLY A O 1
ATOM 868 N N . TYR A 1 108 ? -1.520 2.665 -2.403 1.00 97.38 108 TYR A N 1
ATOM 869 C CA . TYR A 1 108 ? -1.820 1.680 -1.367 1.00 97.38 108 TYR A CA 1
ATOM 870 C C . TYR A 1 108 ? -2.998 0.807 -1.787 1.00 97.38 108 TYR A C 1
ATOM 872 O O . TYR A 1 108 ? -4.082 1.318 -2.078 1.00 97.38 108 TYR A O 1
ATOM 880 N N . LYS A 1 109 ? -2.803 -0.514 -1.758 1.00 96.38 109 LYS A N 1
ATOM 881 C CA . LYS A 1 109 ? -3.888 -1.500 -1.839 1.00 96.38 109 LYS A CA 1
ATOM 882 C C . LYS A 1 109 ? -3.959 -2.256 -0.517 1.00 96.38 109 LYS A C 1
ATOM 884 O O . LYS A 1 109 ? -2.961 -2.832 -0.078 1.00 96.38 109 LYS A O 1
ATOM 889 N N . PHE A 1 110 ? -5.124 -2.220 0.117 1.00 94.75 110 PHE A N 1
ATOM 890 C CA . PHE A 1 110 ? -5.407 -2.968 1.338 1.00 94.75 110 PHE A CA 1
ATOM 891 C C . PHE A 1 110 ? -5.972 -4.347 0.986 1.00 94.75 110 PHE A C 1
ATOM 893 O O . PHE A 1 110 ? -6.646 -4.515 -0.030 1.00 94.75 110 PHE A O 1
ATOM 900 N N . TYR A 1 111 ? -5.694 -5.330 1.834 1.00 92.69 111 TYR A N 1
ATOM 901 C CA . TYR A 1 111 ? -6.155 -6.711 1.707 1.00 92.69 111 TYR A CA 1
ATOM 902 C C . TYR A 1 111 ? -6.727 -7.184 3.048 1.00 92.69 111 TYR A C 1
ATOM 904 O O . TYR A 1 111 ? -6.654 -6.471 4.047 1.00 92.69 111 TYR A O 1
ATOM 912 N N . SER A 1 112 ? -7.260 -8.406 3.085 1.00 87.69 112 SER A N 1
ATOM 913 C CA . SER A 1 112 ? -7.586 -9.097 4.335 1.00 87.69 112 SER A CA 1
ATOM 914 C C . SER A 1 112 ? -6.360 -9.265 5.249 1.00 87.69 112 SER A C 1
ATOM 916 O O . SER A 1 112 ? -5.212 -8.999 4.872 1.00 87.69 112 SER A O 1
ATOM 918 N N . ASP A 1 113 ? -6.604 -9.745 6.471 1.00 85.62 113 ASP A N 1
ATOM 919 C CA . ASP A 1 113 ? -5.563 -10.233 7.389 1.00 85.62 113 ASP A CA 1
ATOM 920 C C . ASP A 1 113 ? -4.521 -9.168 7.769 1.00 85.62 113 ASP A C 1
ATOM 922 O O . ASP A 1 113 ? -3.335 -9.459 7.961 1.00 85.62 113 ASP A O 1
ATOM 926 N N . ASN A 1 114 ? -4.979 -7.914 7.860 1.00 88.88 114 ASN A N 1
ATOM 927 C CA . ASN A 1 114 ? -4.177 -6.734 8.171 1.00 88.88 114 ASN A CA 1
ATOM 928 C C . ASN A 1 114 ? -3.052 -6.434 7.157 1.00 88.88 114 ASN A C 1
ATOM 930 O O . ASN A 1 114 ? -2.117 -5.716 7.505 1.00 88.88 114 ASN A O 1
ATOM 934 N N . LYS A 1 115 ? -3.101 -6.941 5.915 1.00 92.00 115 LYS A N 1
ATOM 935 C CA . LYS A 1 115 ? -2.034 -6.760 4.907 1.00 92.00 115 LYS A CA 1
ATOM 936 C C . LYS A 1 115 ? -2.254 -5.526 4.027 1.00 92.00 115 LYS A C 1
ATOM 938 O O . LYS A 1 115 ? -3.360 -5.258 3.567 1.00 92.00 115 LYS A O 1
ATOM 943 N N . VAL A 1 116 ? -1.181 -4.796 3.726 1.00 94.75 116 VAL A N 1
ATOM 944 C CA . VAL A 1 116 ? -1.199 -3.657 2.791 1.00 94.75 116 VAL A CA 1
ATOM 945 C C . VAL A 1 116 ? 0.020 -3.700 1.874 1.00 94.75 116 VAL A C 1
ATOM 947 O O . VAL A 1 116 ? 1.139 -3.938 2.325 1.00 94.75 116 VAL A O 1
ATOM 950 N N . ALA A 1 117 ? -0.200 -3.472 0.582 1.00 96.25 117 ALA A N 1
ATOM 951 C CA . ALA A 1 117 ? 0.852 -3.318 -0.415 1.00 96.25 117 ALA A CA 1
ATOM 952 C C . ALA A 1 117 ? 1.044 -1.833 -0.734 1.00 96.25 117 ALA A C 1
ATOM 954 O O . ALA A 1 117 ? 0.063 -1.135 -1.004 1.00 96.25 117 ALA A O 1
ATOM 955 N N . PHE A 1 118 ? 2.295 -1.366 -0.742 1.00 96.75 118 PHE A N 1
ATOM 956 C CA . PHE A 1 118 ? 2.652 -0.041 -1.248 1.00 96.75 118 PHE A CA 1
ATOM 957 C C . PHE A 1 118 ? 3.402 -0.165 -2.578 1.00 96.75 118 PHE A C 1
ATOM 959 O O . PHE A 1 118 ? 4.542 -0.635 -2.637 1.00 96.75 118 PHE A O 1
ATOM 966 N N . PHE A 1 119 ? 2.726 0.243 -3.647 1.00 95.56 119 PHE A N 1
ATOM 967 C CA . PHE A 1 119 ? 3.250 0.326 -5.003 1.00 95.56 119 PHE A CA 1
ATOM 968 C C . PHE A 1 119 ? 3.957 1.667 -5.194 1.00 95.56 119 PHE A C 1
ATOM 970 O O . PHE A 1 119 ? 3.462 2.706 -4.753 1.00 95.56 119 PHE A O 1
ATOM 977 N N . ILE A 1 120 ? 5.110 1.637 -5.856 1.00 92.31 120 ILE A N 1
ATOM 978 C CA . ILE A 1 120 ? 5.943 2.808 -6.135 1.00 92.31 120 ILE A CA 1
ATOM 979 C C . ILE A 1 120 ? 6.199 2.835 -7.637 1.00 92.31 120 ILE A C 1
ATOM 981 O O . ILE A 1 120 ? 6.528 1.791 -8.198 1.00 92.31 120 ILE A O 1
ATOM 985 N N . ASP A 1 121 ? 6.089 4.010 -8.258 1.00 91.31 121 ASP A N 1
ATOM 986 C CA . ASP A 1 121 ? 6.492 4.242 -9.652 1.00 91.31 121 ASP A CA 1
ATOM 987 C C . ASP A 1 121 ? 5.775 3.342 -10.686 1.00 91.31 121 ASP A C 1
ATOM 989 O O . ASP A 1 121 ? 6.327 2.997 -11.731 1.00 91.31 121 ASP A O 1
ATOM 993 N N . ILE A 1 122 ? 4.518 2.964 -10.430 1.00 91.69 122 ILE A N 1
ATOM 994 C CA . ILE A 1 122 ? 3.761 2.064 -11.314 1.00 91.69 122 ILE A CA 1
ATOM 995 C C . ILE A 1 122 ? 3.083 2.803 -12.475 1.00 91.69 122 ILE A C 1
ATOM 997 O O . ILE A 1 122 ? 2.502 3.873 -12.296 1.00 91.69 122 ILE A O 1
ATOM 1001 N N . LYS A 1 123 ? 3.093 2.185 -13.661 1.00 90.19 123 LYS A N 1
ATOM 1002 C CA . LYS A 1 123 ? 2.221 2.549 -14.788 1.00 90.19 123 LYS A CA 1
ATOM 1003 C C . LYS A 1 123 ? 0.962 1.703 -14.711 1.00 90.19 123 LYS A C 1
ATOM 1005 O O . LYS A 1 123 ? 1.054 0.489 -14.834 1.00 90.19 123 LYS A O 1
ATOM 1010 N N . ILE A 1 124 ? -0.191 2.325 -14.483 1.00 85.25 124 ILE A N 1
ATOM 1011 C CA . ILE A 1 124 ? -1.419 1.589 -14.148 1.00 85.25 124 ILE A CA 1
ATOM 1012 C C . ILE A 1 124 ? -1.953 0.728 -15.307 1.00 85.25 124 ILE A C 1
ATOM 1014 O O . ILE A 1 124 ? -2.615 -0.274 -15.061 1.00 85.25 124 ILE A O 1
ATOM 1018 N N . ASP A 1 125 ? -1.602 1.080 -16.546 1.00 81.19 125 ASP A N 1
ATOM 1019 C CA . ASP A 1 125 ? -2.056 0.400 -17.765 1.00 81.19 125 ASP A CA 1
ATOM 1020 C C . ASP A 1 125 ? -1.252 -0.868 -18.112 1.00 81.19 125 ASP A C 1
ATOM 1022 O O . ASP A 1 125 ? -1.605 -1.581 -19.053 1.00 81.19 125 ASP A O 1
ATOM 1026 N N . SER A 1 126 ? -0.159 -1.180 -17.396 1.00 81.25 126 SER A N 1
ATOM 1027 C CA . SER A 1 126 ? 0.546 -2.449 -17.612 1.00 81.25 126 SER A CA 1
ATOM 1028 C C . SER A 1 126 ? -0.164 -3.592 -16.883 1.00 81.25 126 SER A C 1
ATOM 1030 O O . SER A 1 126 ? -0.473 -3.503 -15.696 1.00 81.25 126 SER A O 1
ATOM 1032 N N . GLY A 1 127 ? -0.410 -4.700 -17.591 1.00 75.75 127 GLY A N 1
ATOM 1033 C CA . GLY A 1 127 ? -1.289 -5.779 -17.115 1.00 75.75 127 GLY A CA 1
ATOM 1034 C C . GLY A 1 127 ? -0.884 -6.449 -15.794 1.00 75.75 127 GLY A C 1
ATOM 1035 O O . GLY A 1 127 ? -1.722 -7.087 -15.167 1.00 75.75 127 GLY A O 1
ATOM 1036 N N . ASP A 1 128 ? 0.366 -6.287 -15.346 1.00 87.25 128 ASP A N 1
ATOM 1037 C CA . ASP A 1 128 ? 0.873 -6.804 -14.070 1.00 87.25 128 ASP A CA 1
ATOM 1038 C C . ASP A 1 128 ? 1.359 -5.707 -13.094 1.00 87.25 128 ASP A C 1
ATOM 1040 O O . ASP A 1 128 ? 2.054 -6.009 -12.117 1.00 87.25 128 ASP A O 1
ATOM 1044 N N . ALA A 1 129 ? 0.983 -4.439 -13.324 1.00 89.50 129 ALA A N 1
ATOM 1045 C CA . ALA A 1 129 ? 1.338 -3.287 -12.483 1.00 89.50 129 ALA A CA 1
ATOM 1046 C C . ALA A 1 129 ? 0.990 -3.500 -11.004 1.00 89.50 129 ALA A C 1
ATOM 1048 O O . ALA A 1 129 ? 1.750 -3.129 -10.111 1.00 89.50 129 ALA A O 1
ATOM 1049 N N . LEU A 1 130 ? -0.168 -4.121 -10.761 1.00 93.25 130 LEU A N 1
ATOM 1050 C CA . LEU A 1 130 ? -0.742 -4.334 -9.434 1.00 93.25 130 LEU A CA 1
ATOM 1051 C C . LEU A 1 130 ? -0.413 -5.706 -8.830 1.00 93.25 130 LEU A C 1
ATOM 1053 O O . LEU A 1 130 ? -1.056 -6.122 -7.864 1.00 93.25 130 LEU A O 1
ATOM 1057 N N . ASN A 1 131 ? 0.603 -6.394 -9.361 1.00 94.12 131 ASN A N 1
ATOM 1058 C CA . ASN A 1 131 ? 1.141 -7.621 -8.782 1.00 94.12 131 ASN A CA 1
ATOM 1059 C C . ASN A 1 131 ? 1.854 -7.318 -7.436 1.00 94.12 131 ASN A C 1
ATOM 1061 O O . ASN A 1 131 ? 2.891 -6.649 -7.440 1.00 94.12 131 ASN A O 1
ATOM 1065 N N . PRO A 1 132 ? 1.373 -7.829 -6.283 1.00 94.06 132 PRO A N 1
ATOM 1066 C CA . PRO A 1 132 ? 1.920 -7.548 -4.952 1.00 94.06 132 PRO A CA 1
ATOM 1067 C C . PRO A 1 132 ? 3.385 -7.930 -4.798 1.00 94.06 132 PRO A C 1
ATOM 1069 O O . PRO A 1 132 ? 4.096 -7.302 -4.014 1.00 94.06 132 PRO A O 1
ATOM 1072 N N . LYS A 1 133 ? 3.870 -8.890 -5.597 1.00 93.38 133 LYS A N 1
ATOM 1073 C CA . LYS A 1 133 ? 5.288 -9.251 -5.652 1.00 93.38 133 LYS A CA 1
ATOM 1074 C C . LYS A 1 133 ? 6.193 -8.069 -6.030 1.00 93.38 133 LYS A C 1
ATOM 1076 O O . LYS A 1 133 ? 7.335 -8.018 -5.585 1.00 93.38 133 LYS A O 1
ATOM 1081 N N . LYS A 1 134 ? 5.682 -7.086 -6.781 1.00 93.50 134 LYS A N 1
ATOM 1082 C CA . LYS A 1 134 ? 6.394 -5.842 -7.128 1.00 93.50 134 LYS A CA 1
ATOM 1083 C C . LYS A 1 134 ? 6.267 -4.744 -6.062 1.00 93.50 134 LYS A C 1
ATOM 1085 O O . LYS A 1 134 ? 7.016 -3.773 -6.093 1.00 93.50 134 LYS A O 1
ATOM 1090 N N . ALA A 1 135 ? 5.333 -4.879 -5.120 1.00 95.12 135 ALA A N 1
ATOM 1091 C CA . ALA A 1 135 ? 5.059 -3.881 -4.091 1.00 95.12 135 ALA A CA 1
ATOM 1092 C C . ALA A 1 135 ? 5.895 -4.087 -2.821 1.00 95.12 135 ALA A C 1
ATOM 1094 O O . ALA A 1 135 ? 6.233 -5.216 -2.440 1.00 95.12 135 ALA A O 1
ATOM 1095 N N . GLN A 1 136 ? 6.155 -2.988 -2.109 1.00 94.38 136 GLN A N 1
ATOM 1096 C CA . GLN A 1 136 ? 6.662 -3.051 -0.741 1.00 94.38 136 GLN A CA 1
ATOM 1097 C C . GLN A 1 136 ? 5.583 -3.656 0.159 1.00 94.38 136 GLN A C 1
ATOM 1099 O O . GLN A 1 136 ? 4.425 -3.227 0.129 1.00 94.38 136 GLN A O 1
ATOM 1104 N N . MET A 1 137 ? 5.965 -4.656 0.952 1.00 93.38 137 MET A N 1
ATOM 1105 C CA . MET A 1 137 ? 5.036 -5.319 1.859 1.00 93.38 137 MET A CA 1
ATOM 1106 C C . MET A 1 137 ? 4.824 -4.517 3.143 1.00 93.38 137 MET A C 1
ATOM 1108 O O . MET A 1 137 ? 5.728 -3.830 3.636 1.00 93.38 137 MET A O 1
ATOM 1112 N N . GLY A 1 138 ? 3.645 -4.662 3.729 1.00 92.94 138 GLY A N 1
ATOM 1113 C CA . GLY A 1 138 ? 3.347 -4.075 5.017 1.00 92.94 138 GLY A CA 1
ATOM 1114 C C . GLY A 1 138 ? 2.088 -4.619 5.664 1.00 92.94 138 GLY A C 1
ATOM 1115 O O . GLY A 1 138 ? 1.366 -5.452 5.107 1.00 92.94 138 GLY A O 1
ATOM 1116 N N . PHE A 1 139 ? 1.844 -4.101 6.863 1.00 91.88 139 PHE A N 1
ATOM 1117 C CA . PHE A 1 139 ? 0.671 -4.400 7.670 1.00 91.88 139 PHE A CA 1
ATOM 1118 C C . PHE A 1 139 ? 0.007 -3.111 8.155 1.00 91.88 139 PHE A C 1
ATOM 1120 O O . PHE A 1 139 ? 0.685 -2.103 8.359 1.00 91.88 139 PHE A O 1
ATOM 1127 N N . TYR A 1 140 ? -1.306 -3.146 8.362 1.00 90.94 140 TYR A N 1
ATOM 1128 C CA . TYR A 1 140 ? -2.103 -2.032 8.869 1.00 90.94 140 TYR A CA 1
ATOM 1129 C C . TYR A 1 140 ? -2.919 -2.447 10.100 1.00 90.94 140 TYR A C 1
ATOM 1131 O O . TYR A 1 140 ? -3.177 -3.628 10.313 1.00 90.94 140 TYR A O 1
ATOM 1139 N N . SER A 1 141 ? -3.310 -1.496 10.943 1.00 88.06 141 SER A N 1
ATOM 1140 C CA . SER A 1 141 ? -4.137 -1.746 12.129 1.00 88.06 141 SER A CA 1
ATOM 1141 C C . SER A 1 141 ? -5.066 -0.561 12.388 1.00 88.06 141 SER A C 1
ATOM 1143 O O . SER A 1 141 ? -4.657 0.590 12.245 1.00 88.06 141 SER A O 1
ATOM 1145 N N . THR A 1 142 ? -6.313 -0.856 12.759 1.00 84.94 142 THR A N 1
ATOM 1146 C CA . THR A 1 142 ? -7.397 0.112 13.020 1.00 84.94 142 THR A CA 1
ATOM 1147 C C . THR A 1 142 ? -8.005 -0.050 14.425 1.00 84.94 142 THR A C 1
ATOM 1149 O O . THR A 1 142 ? -9.057 0.525 14.697 1.00 84.94 142 THR A O 1
ATOM 1152 N N . CYS A 1 143 ? -7.371 -0.851 15.299 1.00 73.62 143 CYS A N 1
ATOM 1153 C CA . CYS A 1 143 ? -7.828 -1.142 16.671 1.00 73.62 143 CYS A CA 1
ATOM 1154 C C . CYS A 1 143 ? -7.593 0.000 17.671 1.00 73.62 143 CYS A C 1
ATOM 1156 O O . CYS A 1 143 ? -8.143 -0.013 18.768 1.00 73.62 143 CYS A O 1
ATOM 1158 N N . SER A 1 144 ? -6.694 0.928 17.354 1.00 71.00 144 SER A N 1
ATOM 1159 C CA . SER A 1 144 ? -6.376 2.076 18.204 1.00 71.00 144 SER A CA 1
ATOM 1160 C C . SER A 1 144 ? -7.134 3.308 17.717 1.00 71.00 144 SER A C 1
ATOM 1162 O O . SER A 1 144 ? -7.575 3.346 16.570 1.00 71.00 144 SER A O 1
ATOM 1164 N N . GLU A 1 145 ? -7.214 4.344 18.554 1.00 77.50 145 GLU A N 1
ATOM 1165 C CA . GLU A 1 145 ? -7.725 5.672 18.164 1.00 77.50 145 GLU A CA 1
ATOM 1166 C C . GLU A 1 145 ? -7.050 6.194 16.882 1.00 77.50 145 GLU A C 1
ATOM 1168 O O . GLU A 1 145 ? -7.682 6.833 16.047 1.00 77.50 145 GLU A O 1
ATOM 1173 N N . ILE A 1 146 ? -5.769 5.852 16.702 1.00 83.88 146 ILE A N 1
ATOM 1174 C CA . ILE A 1 146 ? -4.961 6.175 15.529 1.00 83.88 146 ILE A CA 1
ATOM 1175 C C . ILE A 1 146 ? -4.778 4.914 14.671 1.00 83.88 146 ILE A C 1
ATOM 1177 O O . ILE A 1 146 ? -4.085 3.969 15.073 1.00 83.88 146 ILE A O 1
ATOM 1181 N N . ASN A 1 147 ? -5.344 4.905 13.458 1.00 90.19 147 ASN A N 1
ATOM 1182 C CA . ASN A 1 147 ? -5.057 3.840 12.495 1.00 90.19 147 ASN A CA 1
ATOM 1183 C C . ASN A 1 147 ? -3.612 3.976 11.989 1.00 90.19 147 ASN A C 1
ATOM 1185 O O . ASN A 1 147 ? -3.131 5.078 11.716 1.00 90.19 147 ASN A O 1
ATOM 1189 N N . ASN A 1 148 ? -2.911 2.855 11.839 1.00 91.81 148 ASN A N 1
ATOM 1190 C CA . ASN A 1 148 ? -1.490 2.839 11.498 1.00 91.81 148 ASN A CA 1
ATOM 1191 C C . ASN A 1 148 ? -1.149 1.840 10.388 1.00 91.81 148 ASN A C 1
ATOM 1193 O O . ASN A 1 148 ? -1.802 0.812 10.226 1.00 91.81 148 ASN A O 1
ATOM 1197 N N . ILE A 1 149 ? -0.083 2.143 9.652 1.00 93.31 149 ILE A N 1
ATOM 1198 C CA . ILE A 1 149 ? 0.534 1.316 8.615 1.00 93.31 149 ILE A CA 1
ATOM 1199 C C . ILE A 1 149 ? 2.024 1.162 8.950 1.00 93.31 149 ILE A C 1
ATOM 1201 O O . ILE A 1 149 ? 2.707 2.131 9.289 1.00 93.31 149 ILE A O 1
ATOM 1205 N N . GLN A 1 150 ? 2.554 -0.052 8.812 1.00 92.88 150 GLN A N 1
ATOM 1206 C CA . GLN A 1 150 ? 3.990 -0.328 8.798 1.00 92.88 150 GLN A CA 1
ATOM 1207 C C . GLN A 1 150 ? 4.368 -0.939 7.448 1.00 92.88 150 GLN A C 1
ATOM 1209 O O . GLN A 1 150 ? 3.971 -2.065 7.160 1.00 92.88 150 GLN A O 1
ATOM 1214 N N . ILE A 1 151 ? 5.158 -0.220 6.646 1.00 93.19 151 ILE A N 1
ATOM 1215 C CA . ILE A 1 151 ? 5.730 -0.723 5.385 1.00 93.19 151 ILE A CA 1
ATOM 1216 C C . ILE A 1 151 ? 7.211 -1.043 5.603 1.00 93.19 151 ILE A C 1
ATOM 1218 O O . ILE A 1 151 ? 7.939 -0.245 6.204 1.00 93.19 151 ILE A O 1
ATOM 1222 N N . ALA A 1 152 ? 7.664 -2.194 5.110 1.00 90.94 152 ALA A N 1
ATOM 1223 C CA . ALA A 1 152 ? 9.082 -2.529 5.063 1.00 90.94 152 ALA A CA 1
ATOM 1224 C C . ALA A 1 152 ? 9.753 -1.914 3.830 1.00 90.94 152 ALA A C 1
ATOM 1226 O O . ALA A 1 152 ? 9.232 -2.002 2.723 1.00 90.94 152 ALA A O 1
ATOM 1227 N N . TYR A 1 153 ? 10.937 -1.342 4.027 1.00 87.62 153 TYR A N 1
ATOM 1228 C CA . TYR A 1 153 ? 11.769 -0.776 2.968 1.00 87.62 153 TYR A CA 1
ATOM 1229 C C . TYR A 1 153 ? 13.213 -1.259 3.109 1.00 87.62 153 TYR A C 1
ATOM 1231 O O . TYR A 1 153 ? 13.656 -1.660 4.188 1.00 87.62 153 TYR A O 1
ATOM 1239 N N . HIS A 1 154 ? 13.966 -1.169 2.015 1.00 84.62 154 HIS A N 1
ATOM 1240 C CA . HIS A 1 154 ? 15.404 -1.403 1.988 1.00 84.62 154 HIS A CA 1
ATOM 1241 C C . HIS A 1 154 ? 16.140 -0.135 1.559 1.00 84.62 154 HIS A C 1
ATOM 1243 O O . HIS A 1 154 ? 15.915 0.362 0.457 1.00 84.62 154 HIS A O 1
ATOM 1249 N N . HIS A 1 155 ? 17.067 0.338 2.388 1.00 81.69 155 HIS A N 1
ATOM 1250 C CA . HIS A 1 155 ? 17.990 1.415 2.054 1.00 81.69 155 HIS A CA 1
ATOM 1251 C C . HIS A 1 155 ? 19.421 0.879 1.984 1.00 81.69 155 HIS A C 1
ATOM 1253 O O . HIS A 1 155 ? 19.852 0.143 2.869 1.00 81.69 155 HIS A O 1
ATOM 1259 N N . VAL A 1 156 ? 20.180 1.271 0.958 1.00 80.31 156 VAL A N 1
ATOM 1260 C CA . VAL A 1 156 ? 21.534 0.741 0.705 1.00 80.31 156 VAL A CA 1
ATOM 1261 C C . VAL A 1 156 ? 22.518 0.977 1.858 1.00 80.31 156 VAL A C 1
ATOM 1263 O O . VAL A 1 156 ? 23.377 0.136 2.086 1.00 80.31 156 VAL A O 1
ATOM 1266 N N . GLN A 1 157 ? 22.361 2.061 2.625 1.00 80.12 157 GLN A N 1
ATOM 1267 C CA . GLN A 1 157 ? 23.220 2.373 3.780 1.00 80.12 157 GLN A CA 1
ATOM 1268 C C . GLN A 1 157 ? 22.670 1.873 5.125 1.00 80.12 157 GLN A C 1
ATOM 1270 O O . GLN A 1 157 ? 23.409 1.810 6.100 1.00 80.12 157 GLN A O 1
ATOM 1275 N N . SER A 1 158 ? 21.370 1.577 5.219 1.00 77.69 158 SER A N 1
ATOM 1276 C CA . SER A 1 158 ? 20.693 1.306 6.504 1.00 77.69 158 SER A CA 1
ATOM 1277 C C . SER A 1 158 ? 20.077 -0.092 6.582 1.00 77.69 158 SER A C 1
ATOM 1279 O O . SER A 1 158 ? 19.411 -0.419 7.562 1.00 77.69 158 SER A O 1
ATOM 1281 N N . GLY A 1 159 ? 20.266 -0.910 5.545 1.00 84.06 159 GLY A N 1
ATOM 1282 C CA . GLY A 1 159 ? 19.640 -2.216 5.423 1.00 84.06 159 GLY A CA 1
ATOM 1283 C C . GLY A 1 159 ? 18.117 -2.107 5.391 1.00 84.06 159 GLY A C 1
ATOM 1284 O O . GLY A 1 159 ? 17.543 -1.298 4.660 1.00 84.06 159 GLY A O 1
ATOM 1285 N N . ILE A 1 160 ? 17.449 -2.954 6.170 1.00 84.25 160 ILE A N 1
ATOM 1286 C CA . ILE A 1 160 ? 15.992 -3.094 6.143 1.00 84.25 160 ILE A CA 1
ATOM 1287 C C . ILE A 1 160 ? 15.390 -2.382 7.341 1.00 84.25 160 ILE A C 1
ATOM 1289 O O . ILE A 1 160 ? 15.671 -2.728 8.488 1.00 84.25 160 ILE A O 1
ATOM 1293 N N . PHE A 1 161 ? 14.510 -1.429 7.061 1.00 85.88 161 PHE A N 1
ATOM 1294 C CA . PHE A 1 161 ? 13.842 -0.614 8.064 1.00 85.88 161 PHE A CA 1
ATOM 1295 C C . PHE A 1 161 ? 12.328 -0.622 7.846 1.00 85.88 161 PHE A C 1
ATOM 1297 O O . PHE A 1 161 ? 11.821 -1.024 6.797 1.00 85.88 161 PHE A O 1
ATOM 1304 N N . LYS A 1 162 ? 11.591 -0.180 8.866 1.00 88.00 162 LYS A N 1
ATOM 1305 C CA . LYS A 1 162 ? 10.135 -0.039 8.812 1.00 88.00 162 LYS A CA 1
ATOM 1306 C C . LYS A 1 162 ? 9.777 1.436 8.825 1.00 88.00 162 LYS A C 1
ATOM 1308 O O . LYS A 1 162 ? 10.111 2.137 9.780 1.00 88.00 162 LYS A O 1
ATOM 1313 N N . SER A 1 163 ? 9.056 1.891 7.809 1.00 90.50 163 SER A N 1
ATOM 1314 C CA . SER A 1 163 ? 8.371 3.178 7.873 1.00 90.50 163 SER A CA 1
ATOM 1315 C C . SER A 1 163 ? 7.072 2.985 8.649 1.00 90.50 163 SER A C 1
ATOM 1317 O O . SER A 1 163 ? 6.250 2.146 8.272 1.00 90.50 163 SER A O 1
ATOM 1319 N N . LYS A 1 164 ? 6.904 3.735 9.740 1.00 92.44 164 LYS A N 1
ATOM 1320 C CA . LYS A 1 164 ? 5.633 3.837 10.464 1.00 92.44 164 LYS A CA 1
ATOM 1321 C C . LYS A 1 164 ? 4.851 5.018 9.903 1.00 92.44 164 LYS A C 1
ATOM 1323 O O . LYS A 1 164 ? 5.410 6.104 9.748 1.00 92.44 164 LYS A O 1
ATOM 1328 N N . LYS A 1 165 ? 3.571 4.809 9.624 1.00 94.88 165 LYS A N 1
ATOM 1329 C CA . LYS A 1 165 ? 2.662 5.831 9.110 1.00 94.88 165 LYS A CA 1
ATOM 1330 C C . LYS A 1 165 ? 1.350 5.774 9.882 1.00 94.88 165 LYS A C 1
ATOM 1332 O O . LYS A 1 165 ? 0.918 4.693 10.276 1.00 94.88 165 LYS A O 1
ATOM 1337 N N . GLU A 1 166 ? 0.730 6.920 10.086 1.00 95.12 166 GLU A N 1
ATOM 1338 C CA . GLU A 1 166 ? -0.661 7.037 10.527 1.00 95.12 166 GLU A CA 1
ATOM 1339 C C . GLU A 1 166 ? -1.536 7.229 9.286 1.00 95.12 166 GLU A C 1
ATOM 1341 O O . GLU A 1 166 ? -1.054 7.756 8.275 1.00 95.12 166 GLU A O 1
ATOM 1346 N N . PHE A 1 167 ? -2.795 6.793 9.328 1.00 95.00 167 PHE A N 1
ATOM 1347 C CA . PHE A 1 167 ? -3.703 6.996 8.201 1.00 95.00 167 PHE A CA 1
ATOM 1348 C C . PHE A 1 167 ? -5.160 7.219 8.602 1.00 95.00 167 PHE A C 1
ATOM 1350 O O . PHE A 1 167 ? -5.641 6.753 9.638 1.00 95.00 167 PHE A O 1
ATOM 1357 N N . GLU A 1 168 ? -5.866 7.898 7.709 1.00 94.00 168 GLU A N 1
ATOM 1358 C CA . GLU A 1 168 ? -7.297 8.158 7.782 1.00 94.00 168 GLU A CA 1
ATOM 1359 C C . GLU A 1 168 ? -7.896 8.038 6.377 1.00 94.00 168 GLU A C 1
ATOM 1361 O O . GLU A 1 168 ? -7.233 8.354 5.386 1.00 94.00 168 GLU A O 1
ATOM 1366 N N . ILE A 1 169 ? -9.138 7.563 6.282 1.00 92.56 169 ILE A N 1
ATOM 1367 C CA . ILE A 1 169 ? -9.903 7.522 5.033 1.00 92.56 169 ILE A CA 1
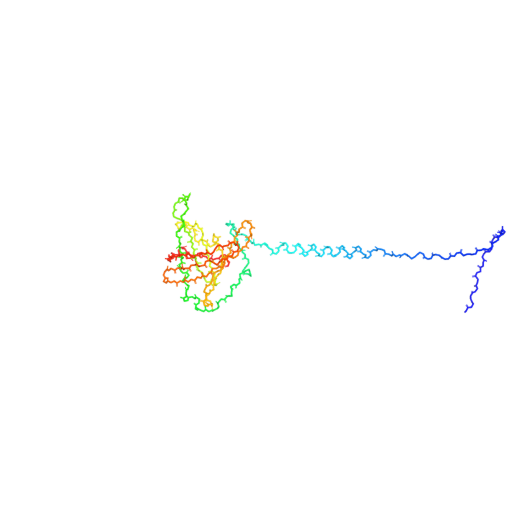ATOM 1368 C C . ILE A 1 169 ? -11.109 8.435 5.225 1.00 92.56 169 ILE A C 1
ATOM 1370 O O . ILE A 1 169 ? -11.961 8.169 6.070 1.00 92.56 169 ILE A O 1
ATOM 1374 N N . ILE A 1 170 ? -11.160 9.516 4.448 1.00 92.25 170 ILE A N 1
ATOM 1375 C CA . ILE A 1 170 ? -12.252 10.491 4.454 1.00 92.25 170 ILE A CA 1
ATOM 1376 C C . ILE A 1 170 ? -12.885 10.460 3.067 1.00 92.25 170 ILE A C 1
ATOM 1378 O O . ILE A 1 170 ? -12.289 10.938 2.097 1.00 92.25 170 ILE A O 1
ATOM 1382 N N . SER A 1 171 ? -14.091 9.892 2.971 1.00 90.38 171 SER A N 1
ATOM 1383 C CA . SER A 1 171 ? -14.743 9.616 1.684 1.00 90.38 171 SER A CA 1
ATOM 1384 C C . SER A 1 171 ? -13.782 8.842 0.755 1.00 90.38 171 SER A C 1
ATOM 1386 O O . SER A 1 171 ? -13.173 7.859 1.176 1.00 90.38 171 SER A O 1
ATOM 1388 N N . ASP A 1 172 ? -13.583 9.303 -0.477 1.00 94.69 172 ASP A N 1
ATOM 1389 C CA . ASP A 1 172 ? -12.696 8.690 -1.471 1.00 94.69 172 ASP A CA 1
ATOM 1390 C C . ASP A 1 172 ? -11.213 9.114 -1.358 1.00 94.69 172 ASP A C 1
ATOM 1392 O O . ASP A 1 172 ? -10.434 8.909 -2.291 1.00 94.69 172 ASP A O 1
ATOM 1396 N N . THR A 1 173 ? -10.781 9.704 -0.235 1.00 96.25 173 THR A N 1
ATOM 1397 C CA . THR A 1 173 ? -9.377 10.104 -0.013 1.00 96.25 173 THR A CA 1
ATOM 1398 C C . THR A 1 173 ? -8.749 9.362 1.164 1.00 96.25 173 THR A C 1
ATOM 1400 O O . THR A 1 173 ? -9.196 9.488 2.302 1.00 96.25 173 THR A O 1
ATOM 1403 N N . LEU A 1 174 ? -7.646 8.658 0.902 1.00 97.38 174 LEU A N 1
ATOM 1404 C CA . LEU A 1 174 ? -6.721 8.156 1.914 1.00 97.38 174 LEU A CA 1
ATOM 1405 C C . LEU A 1 174 ? -5.670 9.235 2.207 1.00 97.38 174 LEU A C 1
ATOM 1407 O O . LEU A 1 174 ? -4.920 9.653 1.320 1.00 97.38 174 LEU A O 1
ATOM 1411 N N . ILE A 1 175 ? -5.590 9.657 3.464 1.00 97.06 175 ILE A N 1
ATOM 1412 C CA . ILE A 1 175 ? -4.559 10.559 3.978 1.00 97.06 175 ILE A CA 1
ATOM 1413 C C . ILE A 1 175 ? -3.528 9.706 4.713 1.00 97.06 175 ILE A C 1
ATOM 1415 O O . ILE A 1 175 ? -3.877 8.964 5.630 1.00 97.06 175 ILE A O 1
ATOM 1419 N N . VAL A 1 176 ? -2.255 9.808 4.321 1.00 97.19 176 VAL A N 1
ATOM 1420 C CA . VAL A 1 176 ? -1.150 9.061 4.939 1.00 97.19 176 VAL A CA 1
ATOM 1421 C C . VAL A 1 176 ? -0.127 10.030 5.514 1.00 97.19 176 VAL A C 1
ATOM 1423 O O . VAL A 1 176 ? 0.475 10.822 4.791 1.00 97.19 176 VAL A O 1
ATOM 1426 N N . LYS A 1 177 ? 0.102 9.935 6.823 1.00 97.00 177 LYS A N 1
ATOM 1427 C CA . LYS A 1 177 ? 1.070 10.736 7.577 1.00 97.00 177 LYS A CA 1
ATOM 1428 C C . LYS A 1 177 ? 2.271 9.861 7.928 1.00 97.00 177 LYS A C 1
ATOM 1430 O O . LYS A 1 177 ? 2.204 9.017 8.819 1.00 97.00 177 LYS A O 1
ATOM 1435 N N . THR A 1 178 ? 3.379 10.040 7.214 1.00 94.94 178 THR A N 1
ATOM 1436 C CA . THR A 1 178 ? 4.639 9.339 7.498 1.00 94.94 178 THR A CA 1
ATOM 1437 C C . THR A 1 178 ? 5.276 9.926 8.755 1.00 94.94 178 THR A C 1
ATOM 1439 O O . THR A 1 178 ? 5.508 11.133 8.840 1.00 94.94 178 THR A O 1
ATOM 1442 N N . LEU A 1 179 ? 5.561 9.074 9.742 1.00 92.25 179 LEU A N 1
ATOM 1443 C CA . LEU A 1 179 ? 6.180 9.491 10.998 1.00 92.25 179 LEU A CA 1
ATOM 1444 C C . LEU A 1 179 ? 7.694 9.641 10.835 1.00 92.25 179 LEU A C 1
ATOM 1446 O O . LEU A 1 179 ? 8.345 8.816 10.192 1.00 92.25 179 LEU A O 1
ATOM 1450 N N . LYS A 1 180 ? 8.256 10.679 11.465 1.00 91.75 180 LYS A N 1
ATOM 1451 C CA . LYS A 1 180 ? 9.694 10.964 11.419 1.00 91.75 180 LYS A CA 1
ATOM 1452 C C . LYS A 1 180 ? 10.493 9.800 12.014 1.00 91.75 180 LYS A C 1
ATOM 1454 O O . LYS A 1 180 ? 10.246 9.379 13.143 1.00 91.75 180 LYS A O 1
ATOM 1459 N N . SER A 1 181 ? 11.489 9.326 11.277 1.00 85.88 181 SER A N 1
ATOM 1460 C CA . SER A 1 181 ? 12.481 8.344 11.722 1.00 85.88 181 SER A CA 1
ATOM 1461 C C . SER A 1 181 ? 13.863 8.708 11.155 1.00 85.88 181 SER A C 1
ATOM 1463 O O . SER A 1 181 ? 13.954 9.604 10.314 1.00 85.88 181 SER A O 1
ATOM 1465 N N . PRO A 1 182 ? 14.956 8.032 11.557 1.00 85.31 182 PRO A N 1
ATOM 1466 C CA . PRO A 1 182 ? 16.280 8.295 10.987 1.00 85.31 182 PRO A CA 1
ATOM 1467 C C . PRO A 1 182 ? 16.385 8.008 9.476 1.00 85.31 182 PRO A C 1
ATOM 1469 O O . PRO A 1 182 ? 17.323 8.474 8.839 1.00 85.31 182 PRO A O 1
ATOM 1472 N N . GLN A 1 183 ? 15.439 7.255 8.900 1.00 84.12 183 GLN A N 1
ATOM 1473 C CA . GLN A 1 183 ? 15.382 6.898 7.474 1.00 84.12 183 GLN A CA 1
ATOM 1474 C C . GLN A 1 183 ? 14.154 7.477 6.745 1.00 84.12 183 GLN A C 1
ATOM 1476 O O . GLN A 1 183 ? 13.960 7.197 5.563 1.00 84.12 183 GLN A O 1
ATOM 1481 N N . ALA A 1 184 ? 13.295 8.242 7.427 1.00 82.94 184 ALA A N 1
ATOM 1482 C CA . ALA A 1 184 ? 12.086 8.813 6.838 1.00 82.94 184 ALA A CA 1
ATOM 1483 C C . ALA A 1 184 ? 11.793 10.207 7.405 1.00 82.94 184 ALA A C 1
ATOM 1485 O O . ALA A 1 184 ? 11.581 10.380 8.607 1.00 82.94 184 ALA A O 1
ATOM 1486 N N . SER A 1 185 ? 11.729 11.202 6.523 1.00 87.25 185 SER A N 1
ATOM 1487 C CA . SER A 1 185 ? 11.222 12.529 6.867 1.00 87.25 185 SER A CA 1
ATOM 1488 C C . SER A 1 185 ? 9.735 12.474 7.220 1.00 87.25 185 SER A C 1
ATOM 1490 O O . SER A 1 185 ? 8.991 11.624 6.730 1.00 87.25 185 SER A O 1
ATOM 1492 N N . TYR A 1 186 ? 9.297 13.415 8.055 1.00 93.69 186 TYR A N 1
ATOM 1493 C CA . TYR A 1 186 ? 7.872 13.656 8.256 1.00 93.69 186 TYR A CA 1
ATOM 1494 C C . TYR A 1 186 ? 7.232 14.141 6.950 1.00 93.69 186 TYR A C 1
ATOM 1496 O O . TYR A 1 186 ? 7.807 14.987 6.266 1.00 93.69 186 TYR A O 1
ATOM 1504 N N . GLY A 1 187 ? 6.037 13.647 6.634 1.00 94.38 187 GLY A N 1
ATOM 1505 C CA . GLY A 1 187 ? 5.288 14.077 5.456 1.00 94.38 187 GLY A CA 1
ATOM 1506 C C . GLY A 1 187 ? 3.830 13.644 5.522 1.00 94.38 187 GLY A C 1
ATOM 1507 O O . GLY A 1 187 ? 3.514 12.623 6.134 1.00 94.38 187 GLY A O 1
ATOM 1508 N N . ILE A 1 188 ? 2.948 14.420 4.894 1.00 96.50 188 ILE A N 1
ATOM 1509 C CA . ILE A 1 188 ? 1.533 14.085 4.710 1.00 96.50 188 ILE A CA 1
ATOM 1510 C C . ILE A 1 188 ? 1.273 14.009 3.210 1.00 96.50 188 ILE A C 1
ATOM 1512 O O . ILE A 1 188 ? 1.533 14.964 2.482 1.00 96.50 188 ILE A O 1
ATOM 1516 N N . GLU A 1 189 ? 0.742 12.881 2.764 1.00 96.25 189 GLU A N 1
ATOM 1517 C CA . GLU A 1 189 ? 0.426 12.603 1.366 1.00 96.25 189 GLU A CA 1
ATOM 1518 C C . GLU A 1 189 ? -1.058 12.242 1.235 1.00 96.25 189 GLU A C 1
ATOM 1520 O O . GLU A 1 189 ? -1.646 11.633 2.134 1.00 96.25 189 GLU A O 1
ATOM 1525 N N . LYS A 1 190 ? -1.667 12.612 0.104 1.00 97.31 190 LYS A N 1
ATOM 1526 C CA . LYS A 1 190 ? -3.059 12.282 -0.227 1.00 97.31 190 LYS A CA 1
ATOM 1527 C C . LYS A 1 190 ? -3.099 11.335 -1.418 1.00 97.31 190 LYS A C 1
ATOM 1529 O O . LYS A 1 190 ? -2.397 11.553 -2.408 1.00 97.31 190 LYS A O 1
ATOM 1534 N N . TYR A 1 191 ? -3.942 10.318 -1.309 1.00 97.75 191 TYR A N 1
ATOM 1535 C CA . TYR A 1 191 ? -4.157 9.286 -2.312 1.00 97.75 191 TYR A CA 1
ATOM 1536 C C . TYR A 1 191 ? -5.660 9.150 -2.572 1.00 97.75 191 TYR A C 1
ATOM 1538 O O . TYR A 1 191 ? -6.451 9.078 -1.633 1.00 97.75 191 TYR A O 1
ATOM 1546 N N . TYR A 1 192 ? -6.056 9.095 -3.837 1.00 97.25 192 TYR A N 1
ATOM 1547 C CA . TYR A 1 192 ? -7.452 9.099 -4.266 1.00 97.25 192 TYR A CA 1
ATOM 1548 C C . TYR A 1 192 ? -7.913 7.691 -4.644 1.00 97.25 192 TYR A C 1
ATOM 1550 O O . TYR A 1 192 ? -7.171 6.929 -5.272 1.00 97.25 192 TYR A O 1
ATOM 1558 N N . LYS A 1 193 ? -9.128 7.330 -4.229 1.00 96.88 193 LYS A N 1
ATOM 1559 C CA . LYS A 1 193 ? -9.722 6.007 -4.431 1.00 96.88 193 LYS A CA 1
ATOM 1560 C C . LYS A 1 193 ? -9.964 5.741 -5.918 1.00 96.88 193 LYS A C 1
ATOM 1562 O O . LYS A 1 193 ? -10.628 6.515 -6.602 1.00 96.88 193 LYS A O 1
ATOM 1567 N N . ARG A 1 194 ? -9.491 4.595 -6.407 1.00 95.38 194 ARG A N 1
ATOM 1568 C CA . ARG A 1 194 ? -9.834 4.032 -7.718 1.00 95.38 194 ARG A CA 1
ATOM 1569 C C . ARG A 1 194 ? -10.355 2.612 -7.527 1.00 95.38 194 ARG A C 1
ATOM 1571 O O . ARG A 1 194 ? -9.666 1.765 -6.951 1.00 95.38 194 ARG A O 1
ATOM 1578 N N . LYS A 1 195 ? -11.561 2.339 -8.028 1.00 95.38 195 LYS A N 1
ATOM 1579 C CA . LYS A 1 195 ? -12.130 0.986 -8.043 1.00 95.38 195 LYS A CA 1
ATOM 1580 C C . LYS A 1 195 ? -11.303 0.072 -8.946 1.00 95.38 195 LYS A C 1
ATOM 1582 O O . LYS A 1 195 ? -10.899 0.489 -10.028 1.00 95.38 195 LYS A O 1
ATOM 1587 N N . LEU A 1 196 ? -11.048 -1.154 -8.495 1.00 93.31 196 LEU A N 1
ATOM 1588 C CA . LEU A 1 196 ? -10.333 -2.154 -9.284 1.00 93.31 196 LEU A CA 1
ATOM 1589 C C . LEU A 1 196 ? -11.293 -2.946 -10.170 1.00 93.31 196 LEU A C 1
ATOM 1591 O O . LEU A 1 196 ? -12.430 -3.237 -9.793 1.00 93.31 196 LEU A O 1
ATOM 1595 N N . THR A 1 197 ? -10.807 -3.321 -11.346 1.00 91.75 197 THR A N 1
ATOM 1596 C CA . THR A 1 197 ? -11.464 -4.281 -12.234 1.00 91.75 197 THR A CA 1
ATOM 1597 C C . THR A 1 197 ? -11.279 -5.712 -11.723 1.00 91.75 197 THR A C 1
ATOM 1599 O O . THR A 1 197 ? -10.353 -6.007 -10.964 1.00 91.75 197 THR A O 1
ATOM 1602 N N . THR A 1 198 ? -12.118 -6.642 -12.185 1.00 89.50 198 THR A N 1
ATOM 1603 C CA . THR A 1 198 ? -12.013 -8.074 -11.846 1.00 89.50 198 THR A CA 1
ATOM 1604 C C . THR A 1 198 ? -10.615 -8.638 -12.129 1.00 89.50 198 THR A C 1
ATOM 1606 O O . THR A 1 198 ? -10.080 -9.387 -11.315 1.00 89.50 198 THR A O 1
ATOM 1609 N N . ASN A 1 199 ? -9.985 -8.210 -13.228 1.00 88.06 199 ASN A N 1
ATOM 1610 C CA . ASN A 1 199 ? -8.645 -8.650 -13.630 1.00 88.06 199 ASN A CA 1
ATOM 1611 C C . ASN A 1 199 ? -7.537 -8.137 -12.690 1.00 88.06 199 ASN A C 1
ATOM 1613 O O . ASN A 1 199 ? -6.509 -8.785 -12.548 1.00 88.06 199 ASN A O 1
ATOM 1617 N N . GLU A 1 200 ? -7.742 -7.014 -11.999 1.00 90.06 200 GLU A N 1
ATOM 1618 C CA . GLU A 1 200 ? -6.792 -6.461 -11.018 1.00 90.06 200 GLU A CA 1
ATOM 1619 C C . GLU A 1 200 ? -7.023 -7.001 -9.592 1.00 90.06 200 GLU A C 1
ATOM 1621 O O . GLU A 1 200 ? -6.173 -6.852 -8.702 1.00 90.06 200 GLU A O 1
ATOM 1626 N N . LEU A 1 201 ? -8.179 -7.629 -9.352 1.00 90.06 201 LEU A N 1
ATOM 1627 C CA . LEU A 1 201 ? -8.541 -8.266 -8.083 1.00 90.06 201 LEU A CA 1
ATOM 1628 C C . LEU A 1 201 ? -8.010 -9.702 -7.951 1.00 90.06 201 LEU A C 1
ATOM 1630 O O . LEU A 1 201 ? -7.957 -10.213 -6.835 1.00 90.06 201 LEU A O 1
ATOM 1634 N N . ILE A 1 202 ? -7.544 -10.328 -9.040 1.00 89.44 202 ILE A N 1
ATOM 1635 C CA . ILE A 1 202 ? -6.979 -11.693 -9.020 1.00 89.44 202 ILE A CA 1
ATOM 1636 C C . ILE A 1 202 ? -5.728 -11.817 -8.136 1.00 89.44 202 ILE A C 1
ATOM 1638 O O . ILE A 1 202 ? -5.416 -12.896 -7.633 1.00 89.44 202 ILE A O 1
ATOM 1642 N N . TYR A 1 203 ? -4.990 -10.719 -7.957 1.00 89.50 203 TYR A N 1
ATOM 1643 C CA . TYR A 1 203 ? -3.700 -10.734 -7.281 1.00 89.50 203 TYR A CA 1
ATOM 1644 C C . TYR A 1 203 ? -3.817 -10.731 -5.752 1.00 89.50 203 TYR A C 1
ATOM 1646 O O . TYR A 1 203 ? -4.383 -9.806 -5.161 1.00 89.50 203 TYR A O 1
ATOM 1654 N N . LYS A 1 204 ? -3.166 -11.711 -5.113 1.00 90.38 204 LYS A N 1
ATOM 1655 C CA . LYS A 1 204 ? -3.053 -11.854 -3.652 1.00 90.38 204 LYS A CA 1
ATOM 1656 C C . LYS A 1 204 ? -1.613 -11.592 -3.170 1.00 90.38 204 LYS A C 1
ATOM 1658 O O . LYS A 1 204 ? -0.685 -11.847 -3.940 1.00 90.38 204 LYS A O 1
ATOM 1663 N N . PRO A 1 205 ? -1.404 -11.086 -1.938 1.00 91.31 205 PRO A N 1
ATOM 1664 C CA . PRO A 1 205 ? -0.070 -10.906 -1.361 1.00 91.31 205 PRO A CA 1
ATOM 1665 C C . PRO A 1 205 ? 0.716 -12.219 -1.249 1.00 91.31 205 PRO A C 1
ATOM 1667 O O . PRO A 1 205 ? 0.138 -13.265 -0.962 1.00 91.31 205 PRO A O 1
ATOM 1670 N N . ASP A 1 206 ? 2.037 -12.148 -1.425 1.00 87.44 206 ASP A N 1
ATOM 1671 C CA . ASP A 1 206 ? 2.994 -13.248 -1.212 1.00 87.44 206 ASP A CA 1
ATOM 1672 C C . ASP A 1 206 ? 3.522 -13.325 0.242 1.00 87.44 206 ASP A C 1
ATOM 1674 O O . ASP A 1 206 ? 4.570 -13.918 0.495 1.00 87.44 206 ASP A O 1
ATOM 1678 N N . TRP A 1 207 ? 2.801 -12.715 1.193 1.00 88.31 207 TRP A N 1
ATOM 1679 C CA . TRP A 1 207 ? 3.085 -12.653 2.637 1.00 88.31 207 TRP A CA 1
ATOM 1680 C C . TRP A 1 207 ? 1.795 -12.640 3.467 1.00 88.31 207 TRP A C 1
ATOM 1682 O O . TRP A 1 207 ? 0.714 -12.509 2.849 1.00 88.31 207 TRP A O 1
#

pLDDT: mean 76.74, std 19.74, range [32.97, 97.75]

Radius of gyration: 36.75 Å; chains: 1; bounding box: 103×71×84 Å